Protein AF-A0A949E2H3-F1 (afdb_monomer_lite)

Sequence (296 aa):
MLIGNNEELLSVVYGPAPQATWPLLNSDPAALARRNGLWEAIFTVSDGLLIDSATDNVTNHGYLRQHWASVTPEPTIAPILVSTVPSRIGENDVDTVLHNLLSRLGSAAVFEGMCNPPGGDWSGISLQTTNRDMELRWLSLPRVSKTHAKRPDHVFQIFGLGQKPIVLAVESKELAGAVEARIGPRLKTYLSDLLASPASVQRRNPQKTWNHSEVILDIHDFALASAVAFLPRNELDVDVVRKKSESDLVLSFYFAADGAQCEIRCTPCTVIGDLIARYLCTLTLGKSGISVRRDQ

Radius of gyration: 22.18 Å; chains: 1; bounding box: 52×45×60 Å

Structure (mmCIF, N/CA/C/O backbone):
data_AF-A0A949E2H3-F1
#
_entry.id   AF-A0A949E2H3-F1
#
loop_
_atom_site.group_PDB
_atom_site.id
_atom_site.type_symbol
_atom_site.label_atom_id
_atom_site.label_alt_id
_atom_site.label_comp_id
_atom_site.label_asym_id
_atom_site.label_entity_id
_atom_site.label_seq_id
_atom_site.pdbx_PDB_ins_code
_atom_site.Cartn_x
_atom_site.Cartn_y
_atom_site.Cartn_z
_atom_site.occupancy
_atom_site.B_iso_or_equiv
_atom_site.auth_seq_id
_atom_site.auth_comp_id
_atom_site.auth_asym_id
_atom_site.auth_atom_id
_atom_site.pdbx_PDB_model_num
ATOM 1 N N . MET A 1 1 ? 11.598 -13.207 -10.457 1.00 47.91 1 MET A N 1
ATOM 2 C CA . MET A 1 1 ? 10.576 -13.731 -11.386 1.00 47.91 1 MET A CA 1
ATOM 3 C C . MET A 1 1 ? 10.875 -15.211 -11.549 1.00 47.91 1 MET A C 1
ATOM 5 O O . MET A 1 1 ? 12.018 -15.527 -11.842 1.00 47.91 1 MET A O 1
ATOM 9 N N . LEU A 1 2 ? 9.935 -16.102 -11.232 1.00 52.94 2 LEU A N 1
ATOM 10 C CA . LEU A 1 2 ? 10.110 -17.539 -11.460 1.00 52.94 2 LEU A CA 1
ATOM 11 C C . LEU A 1 2 ? 9.437 -17.851 -12.792 1.00 52.94 2 LEU A C 1
ATOM 13 O O . LEU A 1 2 ? 8.217 -17.761 -12.889 1.00 52.94 2 LEU A O 1
ATOM 17 N N . ILE A 1 3 ? 10.237 -18.127 -13.814 1.00 65.19 3 ILE A N 1
ATOM 18 C CA . ILE A 1 3 ? 9.765 -18.506 -15.145 1.00 65.19 3 ILE A CA 1
ATOM 19 C C . ILE A 1 3 ? 10.112 -19.983 -15.314 1.00 65.19 3 ILE A C 1
ATOM 21 O O . ILE A 1 3 ? 11.194 -20.409 -14.910 1.00 65.19 3 ILE A O 1
ATOM 25 N N . GLY A 1 4 ? 9.174 -20.779 -15.824 1.00 64.94 4 GLY A N 1
ATOM 26 C CA . GLY A 1 4 ? 9.424 -22.195 -16.081 1.00 64.94 4 GLY A CA 1
ATOM 27 C C . GLY A 1 4 ? 10.489 -22.380 -17.164 1.00 64.94 4 GLY A C 1
ATOM 28 O O . GLY A 1 4 ? 10.583 -21.576 -18.083 1.00 64.94 4 GLY A O 1
ATOM 29 N N . ASN A 1 5 ? 11.251 -23.472 -17.096 1.00 70.06 5 ASN A N 1
ATOM 30 C CA . ASN A 1 5 ? 12.355 -23.756 -18.030 1.00 70.06 5 ASN A CA 1
ATOM 31 C C . ASN A 1 5 ? 11.935 -23.912 -19.509 1.00 70.06 5 ASN A C 1
ATOM 33 O O . ASN A 1 5 ? 12.802 -24.054 -20.363 1.00 70.06 5 ASN A O 1
ATOM 37 N N . ASN A 1 6 ? 10.631 -23.936 -19.801 1.00 80.06 6 ASN A N 1
ATOM 38 C CA . ASN A 1 6 ? 10.078 -24.142 -21.142 1.00 80.06 6 ASN A CA 1
ATOM 39 C C . ASN A 1 6 ? 9.512 -22.859 -21.766 1.00 80.06 6 ASN A C 1
ATOM 41 O O . ASN A 1 6 ? 8.944 -22.925 -22.852 1.00 80.06 6 ASN A O 1
ATOM 45 N N . GLU A 1 7 ? 9.605 -21.724 -21.077 1.00 84.12 7 GLU A N 1
ATOM 46 C CA . GLU A 1 7 ? 9.075 -20.455 -21.568 1.00 84.12 7 GLU A CA 1
ATOM 47 C C . GLU A 1 7 ? 10.202 -19.618 -22.178 1.00 84.12 7 GLU A C 1
ATOM 49 O O . GLU A 1 7 ? 11.277 -19.509 -21.588 1.00 84.12 7 GLU A O 1
ATOM 54 N N . GLU A 1 8 ? 9.941 -18.998 -23.328 1.00 87.19 8 GLU A N 1
ATOM 55 C CA . GLU A 1 8 ? 10.826 -17.993 -23.921 1.00 87.19 8 GLU A CA 1
ATOM 56 C C . GLU A 1 8 ? 10.408 -16.601 -23.437 1.00 87.19 8 GLU A C 1
ATOM 58 O O . GLU A 1 8 ? 9.249 -16.199 -23.579 1.00 87.19 8 GLU A O 1
ATOM 63 N N . LEU A 1 9 ? 11.343 -15.838 -22.874 1.00 90.44 9 LEU A N 1
ATOM 64 C CA . LEU A 1 9 ? 11.052 -14.511 -22.341 1.00 90.44 9 LEU A CA 1
ATOM 65 C C . LEU A 1 9 ? 11.557 -13.398 -23.265 1.00 90.44 9 LEU A C 1
ATOM 67 O O . LEU A 1 9 ? 12.759 -13.226 -23.472 1.00 90.44 9 LEU A O 1
ATOM 71 N N . LEU A 1 10 ? 10.633 -12.562 -23.737 1.00 92.69 10 LEU A N 1
ATOM 72 C CA . LEU A 1 10 ? 10.939 -11.298 -24.404 1.00 92.69 10 LEU A CA 1
ATOM 73 C C . LEU A 1 10 ? 10.817 -10.133 -23.418 1.00 92.69 10 LEU A C 1
ATOM 75 O O . LEU A 1 10 ? 9.726 -9.834 -22.934 1.00 92.69 10 LEU A O 1
ATOM 79 N N . SER A 1 11 ? 11.921 -9.434 -23.168 1.00 92.38 11 SER A N 1
ATOM 80 C CA . SER A 1 11 ? 11.920 -8.193 -22.389 1.00 92.38 11 SER A CA 1
ATOM 81 C C . SER A 1 11 ? 11.819 -6.978 -23.305 1.00 92.38 11 SER A C 1
ATOM 83 O O . SER A 1 11 ? 12.599 -6.842 -24.243 1.00 92.38 11 SER A O 1
ATOM 85 N N . VAL A 1 12 ? 10.900 -6.058 -23.007 1.00 92.38 12 VAL A N 1
ATOM 86 C CA . VAL A 1 12 ? 10.815 -4.750 -23.674 1.00 92.38 12 VAL A CA 1
ATOM 87 C C . VAL A 1 12 ? 11.301 -3.685 -22.700 1.00 92.38 12 VAL A C 1
ATOM 89 O O . VAL A 1 12 ? 10.676 -3.447 -21.667 1.00 92.38 12 VAL A O 1
ATOM 92 N N . VAL A 1 13 ? 12.427 -3.051 -23.017 1.00 88.56 13 VAL A N 1
ATOM 93 C CA . VAL A 1 13 ? 12.992 -1.951 -22.234 1.00 88.56 13 VAL A CA 1
ATOM 94 C C . VAL A 1 13 ? 12.686 -0.657 -22.958 1.00 88.56 13 VAL A C 1
ATOM 96 O O . VAL A 1 13 ? 13.174 -0.436 -24.064 1.00 88.56 13 VAL A O 1
ATOM 99 N N . TYR A 1 14 ? 11.895 0.199 -22.319 1.00 88.38 14 TYR A N 1
ATOM 100 C CA . TYR A 1 14 ? 11.493 1.469 -22.900 1.00 88.38 14 TYR A CA 1
ATOM 101 C C . TYR A 1 14 ? 11.765 2.657 -21.973 1.00 88.38 14 TYR A C 1
ATOM 103 O O . TYR A 1 14 ? 11.744 2.532 -20.745 1.00 88.38 14 TYR A O 1
ATOM 111 N N . GLY A 1 15 ? 12.005 3.823 -22.573 1.00 81.81 15 GLY A N 1
ATOM 112 C CA . GLY A 1 15 ? 12.319 5.069 -21.872 1.00 81.81 15 GLY A CA 1
ATOM 113 C C . GLY A 1 15 ? 13.819 5.393 -21.803 1.00 81.81 15 GLY A C 1
ATOM 114 O O . GLY A 1 15 ? 14.661 4.596 -22.212 1.00 81.81 15 GLY A O 1
ATOM 115 N N . PRO A 1 16 ? 14.177 6.595 -21.313 1.00 82.38 16 PRO A N 1
ATOM 116 C CA . PRO A 1 16 ? 15.546 7.092 -21.377 1.00 82.38 16 PRO A CA 1
ATOM 117 C C . PRO A 1 16 ? 16.487 6.312 -20.449 1.00 82.38 16 PRO A C 1
ATOM 119 O O . PRO A 1 16 ? 16.177 6.085 -19.279 1.00 82.38 16 PR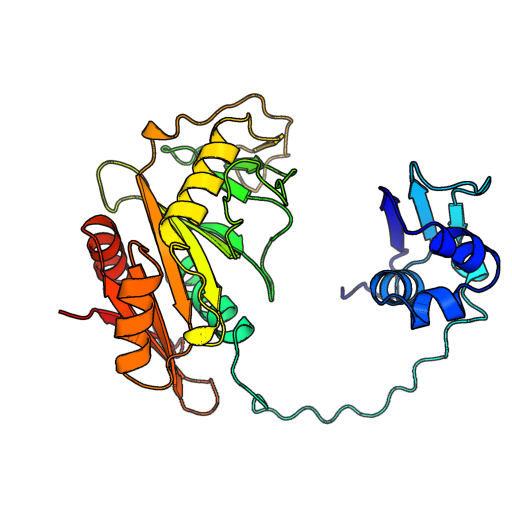O A O 1
ATOM 122 N N . ALA A 1 17 ? 17.687 5.998 -20.942 1.00 84.69 17 ALA A N 1
ATOM 123 C CA . ALA A 1 17 ? 18.792 5.467 -20.139 1.00 84.69 17 ALA A CA 1
ATOM 124 C C . ALA A 1 17 ? 20.042 6.366 -20.234 1.00 84.69 17 ALA A C 1
ATOM 126 O O . ALA A 1 17 ? 20.154 7.165 -21.175 1.00 84.69 17 ALA A O 1
ATOM 127 N N . PRO A 1 18 ? 20.999 6.251 -19.287 1.00 88.12 18 PRO A N 1
ATOM 128 C CA . PRO A 1 18 ? 22.286 6.934 -19.383 1.00 88.12 18 PRO A CA 1
ATOM 129 C C . PRO A 1 18 ? 22.979 6.638 -20.716 1.00 88.12 18 PRO A C 1
ATOM 131 O O . PRO A 1 18 ? 23.021 5.494 -21.152 1.00 88.12 18 PRO A O 1
ATOM 134 N N . GLN A 1 19 ? 23.596 7.641 -21.342 1.00 85.38 19 GLN A N 1
ATOM 135 C CA . GLN A 1 19 ? 24.217 7.493 -22.669 1.00 85.38 19 GLN A CA 1
ATOM 136 C C . GLN A 1 19 ? 25.276 6.374 -22.730 1.00 85.38 19 GLN A C 1
ATOM 138 O O . GLN A 1 19 ? 25.455 5.745 -23.768 1.00 85.38 19 GLN A O 1
ATOM 143 N N . ALA A 1 20 ? 25.949 6.090 -21.609 1.00 88.00 20 ALA A N 1
ATOM 144 C CA . ALA A 1 20 ? 26.926 5.007 -21.493 1.00 88.00 20 ALA A CA 1
ATOM 145 C C . ALA A 1 20 ? 26.310 3.594 -21.569 1.00 88.00 20 ALA A C 1
ATOM 147 O O . ALA A 1 20 ? 27.042 2.633 -21.796 1.00 88.00 20 ALA A O 1
ATOM 148 N N . THR A 1 21 ? 24.992 3.451 -21.387 1.00 91.19 21 THR A N 1
ATOM 149 C CA . THR A 1 21 ? 24.283 2.166 -21.461 1.00 91.19 21 THR A CA 1
ATOM 150 C C . THR A 1 21 ? 24.367 1.558 -22.856 1.00 91.19 21 THR A C 1
ATOM 152 O O . THR A 1 21 ? 24.664 0.375 -22.974 1.00 91.19 21 THR A O 1
ATOM 155 N N . TRP A 1 22 ? 24.158 2.348 -23.910 1.00 89.81 22 TRP A N 1
ATOM 156 C CA . TRP A 1 22 ? 24.016 1.823 -25.274 1.00 89.81 22 TRP A CA 1
ATOM 157 C C . TRP A 1 22 ? 25.310 1.264 -25.868 1.00 89.81 22 TRP A C 1
ATOM 159 O O . TRP A 1 22 ? 25.271 0.159 -26.409 1.00 89.81 22 TRP A O 1
ATOM 169 N N . PRO A 1 23 ? 26.473 1.937 -25.730 1.00 89.69 23 PRO A N 1
ATOM 170 C CA . PRO A 1 23 ? 27.737 1.349 -26.152 1.00 89.69 23 PRO A CA 1
ATOM 171 C C . PRO A 1 23 ? 28.020 0.037 -25.421 1.00 89.69 23 PRO A C 1
ATOM 173 O O . PRO A 1 23 ? 28.402 -0.929 -26.066 1.00 89.69 23 PRO A O 1
ATOM 176 N N . LEU A 1 24 ? 27.770 -0.022 -24.106 1.00 90.62 24 LEU A N 1
ATOM 177 C CA . LEU A 1 24 ? 27.984 -1.237 -23.317 1.00 90.62 24 LEU A CA 1
ATOM 178 C C . LEU A 1 24 ? 27.017 -2.357 -23.707 1.00 90.62 24 LEU A C 1
ATOM 180 O O . LEU A 1 24 ? 27.448 -3.494 -23.832 1.00 90.62 24 LEU A O 1
ATOM 184 N N . LEU A 1 25 ? 25.740 -2.055 -23.960 1.00 91.12 25 LEU A N 1
ATOM 185 C CA . LEU A 1 25 ? 24.783 -3.046 -24.457 1.00 91.12 25 LEU A CA 1
ATOM 186 C C . LEU A 1 25 ? 25.282 -3.680 -25.758 1.00 91.12 25 LEU A C 1
ATOM 188 O O . LEU A 1 25 ? 25.139 -4.882 -25.947 1.00 91.12 25 LEU A O 1
ATOM 192 N N . ASN A 1 26 ? 25.883 -2.885 -26.642 1.00 88.56 26 ASN A N 1
ATOM 193 C CA . ASN A 1 26 ? 26.352 -3.371 -27.930 1.00 88.56 26 ASN A CA 1
ATOM 194 C C . ASN A 1 26 ? 27.697 -4.115 -27.849 1.00 88.56 26 ASN A C 1
ATOM 196 O O . ASN A 1 26 ? 27.860 -5.132 -28.516 1.00 88.56 26 ASN A O 1
ATOM 200 N N . SER A 1 27 ? 28.666 -3.613 -27.074 1.00 88.81 27 SER A N 1
ATOM 201 C CA . SER A 1 27 ? 30.048 -4.117 -27.101 1.00 88.81 27 SER A CA 1
ATOM 202 C C . SER A 1 27 ? 30.471 -4.948 -25.890 1.00 88.81 27 SER A C 1
ATOM 204 O O . SER A 1 27 ? 31.384 -5.759 -26.019 1.00 88.81 27 SER A O 1
ATOM 206 N N . ASP A 1 28 ? 29.852 -4.754 -24.723 1.00 90.50 28 ASP A N 1
ATOM 207 C CA . ASP A 1 28 ? 30.189 -5.467 -23.485 1.00 90.50 28 ASP A CA 1
ATOM 208 C C . ASP A 1 28 ? 28.963 -5.602 -22.551 1.00 90.50 28 ASP A C 1
ATOM 210 O O . ASP A 1 28 ? 28.868 -4.922 -21.514 1.00 90.50 28 ASP A O 1
ATOM 214 N N . PRO A 1 29 ? 28.007 -6.496 -22.887 1.00 90.69 29 PRO A N 1
ATOM 215 C CA . PRO A 1 29 ? 26.853 -6.780 -22.033 1.00 90.69 29 PRO A CA 1
ATOM 216 C C . PRO A 1 29 ? 27.242 -7.201 -20.602 1.00 90.69 29 PRO A C 1
ATOM 218 O O . PRO A 1 29 ? 26.505 -6.927 -19.655 1.00 90.69 29 PRO A O 1
ATOM 221 N N . ALA A 1 30 ? 28.431 -7.789 -20.408 1.00 88.56 30 ALA A N 1
ATOM 222 C CA . ALA A 1 30 ? 28.966 -8.183 -19.098 1.00 88.56 30 ALA A CA 1
ATOM 223 C C . ALA A 1 30 ? 29.136 -6.976 -18.196 1.00 88.56 30 ALA A C 1
ATOM 225 O O . ALA A 1 30 ? 28.724 -6.965 -17.034 1.00 88.56 30 ALA A O 1
ATOM 226 N N . ALA A 1 31 ? 29.831 -5.969 -18.723 1.00 90.62 31 ALA A N 1
ATOM 227 C CA . ALA A 1 31 ? 30.105 -4.755 -17.989 1.00 90.62 31 ALA A CA 1
ATOM 228 C C . ALA A 1 31 ? 28.815 -3.993 -17.711 1.00 90.62 31 ALA A C 1
ATOM 230 O O . ALA A 1 31 ? 28.706 -3.393 -16.641 1.00 90.62 31 ALA A O 1
ATOM 231 N N . LEU A 1 32 ? 27.839 -4.045 -18.624 1.00 92.19 32 LEU A N 1
ATOM 232 C CA . LEU A 1 32 ? 26.529 -3.454 -18.389 1.00 92.19 32 LEU A CA 1
ATOM 233 C C . LEU A 1 32 ? 25.795 -4.137 -17.226 1.00 92.19 32 LEU A C 1
ATOM 235 O O . LEU A 1 32 ? 25.371 -3.437 -16.306 1.00 92.19 32 LEU A O 1
ATOM 239 N N . ALA A 1 33 ? 25.717 -5.472 -17.217 1.00 90.50 33 ALA A N 1
ATOM 240 C CA . ALA A 1 33 ? 25.098 -6.239 -16.133 1.00 90.50 33 ALA A CA 1
ATOM 241 C C . ALA A 1 33 ? 25.758 -5.959 -14.778 1.00 90.50 33 ALA A C 1
ATOM 243 O O . ALA A 1 33 ? 25.086 -5.570 -13.828 1.00 90.50 33 ALA A O 1
ATOM 244 N N . ARG A 1 34 ? 27.095 -6.031 -14.702 1.00 88.38 34 ARG A N 1
ATOM 245 C CA . ARG A 1 34 ? 27.835 -5.763 -13.452 1.00 88.38 34 ARG A CA 1
ATOM 246 C C . ARG A 1 34 ? 27.602 -4.362 -12.887 1.00 88.38 34 ARG A C 1
ATOM 248 O O . ARG A 1 34 ? 27.776 -4.145 -11.693 1.00 88.38 34 ARG A O 1
ATOM 255 N N . ARG A 1 35 ? 27.283 -3.389 -13.743 1.00 89.50 35 ARG A N 1
ATOM 256 C CA . ARG A 1 35 ? 27.058 -1.992 -13.345 1.00 89.50 35 ARG A CA 1
ATOM 257 C C . ARG A 1 35 ? 25.597 -1.688 -13.043 1.00 89.50 35 ARG A C 1
ATOM 259 O O . ARG A 1 35 ? 25.319 -0.630 -12.482 1.00 89.50 35 ARG A O 1
ATOM 266 N N . ASN A 1 36 ? 24.667 -2.548 -13.450 1.00 89.12 36 ASN A N 1
ATOM 267 C CA . ASN A 1 36 ? 23.247 -2.261 -13.363 1.00 89.12 36 ASN A CA 1
ATOM 268 C C . ASN A 1 36 ? 22.428 -3.545 -13.183 1.00 89.12 36 ASN A C 1
ATOM 270 O O . ASN A 1 36 ? 22.229 -4.308 -14.128 1.00 89.12 36 ASN A O 1
ATOM 274 N N . GLY A 1 37 ? 21.876 -3.711 -11.979 1.00 86.25 37 GLY A N 1
ATOM 275 C CA . GLY A 1 37 ? 21.091 -4.888 -11.604 1.00 86.25 37 GLY A CA 1
ATOM 276 C C . GLY A 1 37 ? 19.823 -5.113 -12.439 1.00 86.25 37 GLY A C 1
ATOM 277 O O . GLY A 1 37 ? 19.370 -6.247 -12.550 1.00 86.25 37 GLY A O 1
ATOM 278 N N . LEU A 1 38 ? 19.257 -4.077 -13.079 1.00 89.12 38 LEU A N 1
ATOM 279 C CA . LEU A 1 38 ? 18.151 -4.271 -14.026 1.00 89.12 38 LEU A CA 1
ATOM 280 C C . LEU A 1 38 ? 18.632 -5.026 -15.270 1.00 89.12 38 LEU A C 1
ATOM 282 O O . LEU A 1 38 ? 17.991 -5.983 -15.693 1.00 89.12 38 LEU A O 1
ATOM 286 N N . TRP A 1 39 ? 19.765 -4.612 -15.839 1.00 91.75 39 TRP A N 1
ATOM 287 C CA . TRP A 1 39 ? 20.348 -5.270 -17.010 1.00 91.75 39 TRP A CA 1
ATOM 288 C C . TRP A 1 39 ? 20.859 -6.671 -16.678 1.00 91.75 39 TRP A C 1
ATOM 290 O O . TRP A 1 39 ? 20.654 -7.585 -17.469 1.00 91.75 39 TRP A O 1
ATOM 300 N N . GLU A 1 40 ? 21.446 -6.860 -15.494 1.00 89.50 40 GLU A N 1
ATOM 301 C CA . GLU A 1 40 ? 21.795 -8.189 -14.980 1.00 89.50 40 GLU A CA 1
ATOM 302 C C . GLU A 1 40 ? 20.569 -9.108 -14.937 1.00 89.50 40 GLU A C 1
ATOM 304 O O . GLU A 1 40 ? 20.603 -10.205 -15.496 1.00 89.50 40 GLU A O 1
ATOM 309 N N . ALA A 1 41 ? 19.463 -8.649 -14.345 1.00 88.19 41 ALA A N 1
ATOM 310 C CA . ALA A 1 41 ? 18.233 -9.427 -14.269 1.00 88.19 41 ALA A CA 1
ATOM 311 C C . ALA A 1 41 ? 17.675 -9.758 -15.663 1.00 88.19 41 ALA A C 1
ATOM 313 O O . ALA A 1 41 ? 17.338 -10.912 -15.920 1.00 88.19 41 ALA A O 1
ATOM 314 N N . ILE A 1 42 ? 17.624 -8.777 -16.573 1.00 90.81 42 ILE A N 1
ATOM 315 C CA . ILE A 1 42 ? 17.154 -8.971 -17.952 1.00 90.81 42 ILE A CA 1
ATOM 316 C C . ILE A 1 42 ? 18.004 -10.021 -18.669 1.00 90.81 42 ILE A C 1
ATOM 318 O O . ILE A 1 42 ? 17.439 -10.963 -19.219 1.00 90.81 42 ILE A O 1
ATOM 322 N N . PHE A 1 43 ? 19.333 -9.902 -18.647 1.00 89.88 43 PHE A N 1
ATOM 323 C CA . PHE A 1 43 ? 20.216 -10.845 -19.341 1.00 89.88 43 PHE A CA 1
ATOM 324 C C . PHE A 1 43 ? 20.170 -12.248 -18.741 1.00 89.88 43 PHE A C 1
ATOM 326 O O . PHE A 1 43 ? 20.277 -13.224 -19.481 1.00 89.88 43 PHE A O 1
ATOM 333 N N . THR A 1 44 ? 19.952 -12.349 -17.428 1.00 85.25 44 THR A N 1
ATOM 334 C CA . THR A 1 44 ? 19.846 -13.633 -16.723 1.00 85.25 44 THR A CA 1
ATOM 335 C C . THR A 1 44 ? 18.604 -14.419 -17.141 1.00 85.25 44 THR A C 1
ATOM 337 O O . THR A 1 44 ? 18.663 -15.641 -17.243 1.00 85.25 44 THR A O 1
ATOM 340 N N . VAL A 1 45 ? 17.473 -13.740 -17.365 1.00 85.94 45 VAL A N 1
ATOM 341 C CA . VAL A 1 45 ? 16.172 -14.414 -17.538 1.00 85.94 45 VAL A CA 1
ATOM 342 C C . VAL A 1 45 ? 15.584 -14.319 -18.943 1.00 85.94 45 VAL A C 1
ATOM 344 O O . VAL A 1 45 ? 14.716 -15.118 -19.270 1.00 85.94 45 VAL A O 1
ATOM 347 N N . SER A 1 46 ? 16.032 -13.380 -19.780 1.00 90.25 46 SER A N 1
ATOM 348 C CA . SER A 1 46 ? 15.432 -13.138 -21.102 1.00 90.25 46 SER A CA 1
ATOM 349 C C . SER A 1 46 ? 16.074 -13.977 -22.203 1.00 90.25 46 SER A C 1
ATOM 351 O O . SER A 1 46 ? 17.266 -14.290 -22.161 1.00 90.25 46 SER A O 1
ATOM 353 N N . ASP A 1 47 ? 15.285 -14.306 -23.216 1.00 90.88 47 ASP A N 1
ATOM 354 C CA . ASP A 1 47 ? 15.703 -14.940 -24.472 1.00 90.88 47 ASP A CA 1
ATOM 355 C C . ASP A 1 47 ? 15.765 -13.926 -25.620 1.00 90.88 47 ASP A C 1
ATOM 357 O O . ASP A 1 47 ? 16.557 -14.069 -26.556 1.00 90.88 47 ASP A O 1
ATOM 361 N N . GLY A 1 48 ? 14.984 -12.852 -25.502 1.00 93.25 48 GLY A N 1
ATOM 362 C CA . GLY A 1 48 ? 14.991 -11.711 -26.402 1.00 93.25 48 GLY A CA 1
ATOM 363 C C . GLY A 1 48 ? 14.859 -10.388 -25.656 1.00 93.25 48 GLY A C 1
ATOM 364 O O . GLY A 1 48 ? 14.334 -10.312 -24.544 1.00 93.25 48 GLY A O 1
ATOM 365 N N . LEU A 1 49 ? 15.329 -9.328 -26.296 1.00 93.31 49 LEU A N 1
ATOM 366 C CA . LEU A 1 49 ? 15.315 -7.968 -25.788 1.00 93.31 49 LEU A CA 1
ATOM 367 C C . LEU A 1 49 ? 14.918 -7.013 -26.913 1.00 93.31 49 LEU A C 1
ATOM 369 O O . LEU A 1 49 ? 15.561 -7.003 -27.962 1.00 93.31 49 LEU A O 1
ATOM 373 N N . LEU A 1 50 ? 13.901 -6.191 -26.670 1.00 93.62 50 LEU A N 1
ATOM 374 C CA . LEU A 1 50 ? 13.542 -5.049 -27.505 1.00 93.62 50 LEU A CA 1
ATOM 375 C C . LEU A 1 50 ? 13.816 -3.747 -26.759 1.00 93.62 50 LEU A C 1
ATOM 377 O O . LEU A 1 50 ? 13.476 -3.627 -25.582 1.00 93.62 50 LEU A O 1
ATOM 381 N N . ILE A 1 51 ? 14.415 -2.784 -27.453 1.00 90.19 51 ILE A N 1
ATOM 382 C CA . ILE A 1 51 ? 14.753 -1.463 -26.925 1.00 90.19 51 ILE A CA 1
ATOM 383 C C . ILE A 1 51 ? 13.927 -0.395 -27.634 1.00 90.19 51 ILE A C 1
ATOM 385 O O . ILE A 1 51 ? 13.957 -0.301 -28.859 1.00 90.19 51 ILE A O 1
ATOM 389 N N . ASP A 1 52 ? 13.250 0.431 -26.843 1.00 86.56 52 ASP A N 1
ATOM 390 C CA . ASP A 1 52 ? 12.556 1.635 -27.297 1.00 86.56 52 ASP A CA 1
ATOM 391 C C . ASP A 1 52 ? 12.956 2.831 -26.421 1.00 86.56 52 ASP A C 1
ATOM 393 O O . ASP A 1 52 ? 12.351 3.114 -25.383 1.00 86.56 52 ASP A O 1
ATOM 397 N N . SER A 1 53 ? 14.035 3.522 -26.788 1.00 82.62 53 SER A N 1
ATOM 398 C CA . SER A 1 53 ? 14.548 4.628 -25.985 1.00 82.62 53 SER A CA 1
ATOM 399 C C . SER A 1 53 ? 14.820 5.871 -26.815 1.00 82.62 53 SER A C 1
ATOM 401 O O . SER A 1 53 ? 15.614 5.869 -27.744 1.00 82.62 53 SER A O 1
ATOM 403 N N . ALA A 1 54 ? 14.285 7.004 -26.359 1.00 77.69 54 ALA A N 1
ATOM 404 C CA . ALA A 1 54 ? 14.580 8.315 -26.935 1.00 77.69 54 ALA A CA 1
ATOM 405 C C . ALA A 1 54 ? 16.055 8.750 -26.791 1.00 77.69 54 ALA A C 1
ATOM 407 O O . ALA A 1 54 ? 16.452 9.755 -27.377 1.00 77.69 54 ALA A O 1
ATOM 408 N N . THR A 1 55 ? 16.853 8.055 -25.971 1.00 80.31 55 THR A N 1
ATOM 409 C CA . THR A 1 55 ? 18.295 8.312 -25.822 1.00 80.31 55 THR A CA 1
ATOM 410 C C . THR A 1 55 ? 19.158 7.260 -26.501 1.00 80.31 55 THR A C 1
ATOM 412 O O . THR A 1 55 ? 20.386 7.338 -26.381 1.00 80.31 55 THR A O 1
ATOM 415 N N . ASP A 1 56 ? 18.551 6.266 -27.155 1.00 69.88 56 ASP A N 1
ATOM 416 C CA . ASP A 1 56 ? 19.312 5.306 -27.929 1.00 69.88 56 ASP A CA 1
ATOM 417 C C . ASP A 1 56 ? 19.843 5.986 -29.202 1.00 69.88 56 ASP A C 1
ATOM 419 O O . ASP A 1 56 ? 19.156 6.693 -29.925 1.00 69.88 56 ASP A O 1
ATOM 423 N N . ASN A 1 57 ? 21.156 5.892 -29.400 1.00 70.19 57 ASN A N 1
ATOM 424 C CA . ASN A 1 57 ? 21.808 6.291 -30.650 1.00 70.19 57 ASN A CA 1
ATOM 425 C C . ASN A 1 57 ? 22.229 5.031 -31.425 1.00 70.19 57 ASN A C 1
ATOM 427 O O . ASN A 1 57 ? 23.189 5.059 -32.194 1.00 70.19 57 ASN A O 1
ATOM 431 N N . VAL A 1 58 ? 21.593 3.893 -31.135 1.00 64.44 58 VAL A N 1
ATOM 432 C CA . VAL A 1 58 ? 21.930 2.584 -31.699 1.00 64.44 58 VAL A CA 1
ATOM 433 C C . VAL A 1 58 ? 20.941 2.233 -32.799 1.00 64.44 58 VAL A C 1
ATOM 435 O O . VAL A 1 58 ? 19.751 2.472 -32.681 1.00 64.44 58 VAL A O 1
ATOM 438 N N . THR A 1 59 ? 21.448 1.645 -33.878 1.00 66.69 59 THR A N 1
ATOM 439 C CA . THR A 1 59 ? 20.651 1.215 -35.036 1.00 66.69 59 THR A CA 1
ATOM 440 C C . THR A 1 59 ? 19.952 -0.126 -34.824 1.00 66.69 59 THR A C 1
ATOM 442 O O . THR A 1 59 ? 19.094 -0.498 -35.621 1.00 66.69 59 THR A O 1
ATOM 445 N N . ASN A 1 60 ? 20.336 -0.872 -33.783 1.00 74.00 60 ASN A N 1
ATOM 446 C CA . ASN A 1 60 ? 19.748 -2.161 -33.457 1.00 74.00 60 ASN A CA 1
ATOM 447 C C . ASN A 1 60 ? 18.849 -2.053 -32.219 1.00 74.00 60 ASN A C 1
ATOM 449 O O . ASN A 1 60 ? 19.326 -1.764 -31.118 1.00 74.00 60 ASN A O 1
ATOM 453 N N . HIS A 1 61 ? 17.564 -2.338 -32.416 1.00 84.12 61 HIS A N 1
ATOM 454 C CA . HIS A 1 61 ? 16.533 -2.303 -31.376 1.00 84.12 61 HIS A CA 1
ATOM 455 C C . HIS A 1 61 ? 16.155 -3.700 -30.872 1.00 84.12 61 HIS A C 1
ATOM 457 O O . HIS A 1 61 ? 15.343 -3.807 -29.959 1.00 84.12 61 HIS A O 1
ATOM 463 N N . GLY A 1 62 ? 16.725 -4.766 -31.447 1.00 90.88 62 GLY A N 1
ATOM 464 C CA . GLY A 1 62 ? 16.420 -6.149 -31.091 1.00 90.88 62 GLY A CA 1
ATOM 465 C C . GLY A 1 62 ? 17.676 -6.977 -30.847 1.00 90.88 62 GLY A C 1
ATOM 466 O O . GLY A 1 62 ? 18.574 -7.032 -31.687 1.00 90.88 62 GLY A O 1
ATOM 467 N N . TYR A 1 63 ? 17.729 -7.662 -29.709 1.00 91.25 63 TYR A N 1
ATOM 468 C CA . TYR A 1 63 ? 18.837 -8.540 -29.346 1.00 91.25 63 TYR A CA 1
ATOM 469 C C . TYR A 1 63 ? 18.289 -9.897 -28.904 1.00 91.25 63 TYR A C 1
ATOM 471 O O . TYR A 1 63 ? 17.325 -9.969 -28.146 1.00 91.25 63 TYR A O 1
ATOM 479 N N . LEU A 1 64 ? 18.913 -10.978 -29.366 1.00 93.38 64 LEU A N 1
ATOM 480 C CA . LEU A 1 64 ? 18.634 -12.338 -28.898 1.00 93.38 64 LEU A CA 1
ATOM 481 C C . LEU A 1 64 ? 19.685 -12.759 -27.879 1.00 93.38 64 LEU A C 1
ATOM 483 O O . LEU A 1 64 ? 20.808 -12.256 -27.926 1.00 93.38 64 LEU A O 1
ATOM 487 N N . ARG A 1 65 ? 19.360 -13.743 -27.032 1.00 89.81 65 ARG A N 1
ATOM 488 C CA . ARG A 1 65 ? 20.239 -14.240 -25.960 1.00 89.81 65 ARG A CA 1
ATOM 489 C C . ARG A 1 65 ? 21.676 -14.486 -26.386 1.00 89.81 65 ARG A C 1
ATOM 491 O O . ARG A 1 65 ? 22.590 -14.198 -25.625 1.00 89.81 65 ARG A O 1
ATOM 498 N N . GLN A 1 66 ? 21.897 -14.948 -27.612 1.00 90.12 66 GLN A N 1
ATOM 499 C CA . GLN A 1 66 ? 23.230 -15.176 -28.179 1.00 90.12 66 GLN A CA 1
ATOM 500 C C . GLN A 1 66 ? 24.158 -13.950 -28.091 1.00 90.12 66 GLN A C 1
ATOM 502 O O . GLN A 1 66 ? 25.365 -14.118 -27.951 1.00 90.12 66 GLN A O 1
ATOM 507 N N . HIS A 1 67 ? 23.602 -12.734 -28.109 1.00 90.25 67 HIS A N 1
ATOM 508 C CA . HIS A 1 67 ? 24.341 -11.476 -27.979 1.00 90.25 67 HIS A CA 1
ATOM 509 C C . HIS A 1 67 ? 24.998 -11.296 -26.598 1.00 90.25 67 HIS A C 1
ATOM 511 O O . HIS A 1 67 ? 26.024 -10.632 -26.492 1.00 90.25 67 HIS A O 1
ATOM 517 N N . TRP A 1 68 ? 24.450 -11.911 -25.544 1.00 89.31 68 TRP A N 1
ATOM 518 C CA . TRP A 1 68 ? 24.981 -11.846 -24.171 1.00 89.31 68 TRP A CA 1
ATOM 519 C C . TRP A 1 68 ? 25.247 -13.224 -23.533 1.00 89.31 68 TRP A C 1
ATOM 521 O O . TRP A 1 68 ? 25.703 -13.313 -22.391 1.00 89.31 68 TRP A O 1
ATOM 531 N N . ALA A 1 69 ? 25.009 -14.314 -24.266 1.00 78.75 69 ALA A N 1
ATOM 532 C CA . ALA A 1 69 ? 25.159 -15.684 -23.778 1.00 78.75 69 ALA A CA 1
ATOM 533 C C . ALA A 1 69 ? 26.611 -16.033 -23.429 1.00 78.75 69 ALA A C 1
ATOM 535 O O . ALA A 1 69 ? 26.859 -16.669 -22.412 1.00 78.75 69 ALA A O 1
ATOM 536 N N . SER A 1 70 ? 27.583 -15.570 -24.225 1.00 66.25 70 SER A N 1
ATOM 537 C CA . SER A 1 70 ? 29.023 -15.813 -24.000 1.00 66.25 70 SER A CA 1
ATOM 538 C C . SER A 1 70 ? 29.588 -15.103 -22.764 1.00 66.25 70 SER A C 1
ATOM 540 O O . SER A 1 70 ? 30.771 -15.219 -22.451 1.00 66.25 70 SER A O 1
ATOM 542 N N . VAL A 1 71 ? 28.740 -14.341 -22.080 1.00 63.22 71 VAL A N 1
ATOM 543 C CA . VAL A 1 71 ? 29.122 -13.317 -21.121 1.00 63.22 71 VAL A CA 1
ATOM 544 C C . VAL A 1 71 ? 28.499 -13.557 -19.742 1.00 63.22 71 VAL A C 1
ATOM 546 O O . VAL A 1 71 ? 28.927 -12.968 -18.747 1.00 63.22 71 VAL A O 1
ATOM 549 N N . THR A 1 72 ? 27.511 -14.450 -19.672 1.00 60.12 72 THR A N 1
ATOM 550 C CA . THR A 1 72 ? 26.815 -14.799 -18.435 1.00 60.12 72 THR A CA 1
ATOM 551 C C . THR A 1 72 ? 27.522 -16.013 -17.827 1.00 60.12 72 THR A C 1
ATOM 553 O O . THR A 1 72 ? 27.539 -17.068 -18.462 1.00 60.12 72 THR A O 1
ATOM 556 N N . PRO A 1 73 ? 28.165 -15.894 -16.650 1.00 61.19 73 PRO A N 1
ATOM 557 C CA . PRO A 1 73 ? 28.763 -17.047 -15.992 1.00 61.19 73 PRO A CA 1
ATOM 558 C C . PRO A 1 73 ? 27.687 -18.104 -15.726 1.00 61.19 73 PRO A C 1
ATOM 560 O O . PRO A 1 73 ? 26.595 -17.764 -15.269 1.00 61.19 73 PRO A O 1
ATOM 563 N N . GLU A 1 74 ? 28.011 -19.376 -15.965 1.00 64.00 74 GLU A N 1
ATOM 564 C CA . GLU A 1 74 ? 27.221 -20.500 -15.455 1.00 64.00 74 GLU A CA 1
ATOM 565 C C . GLU A 1 74 ? 27.054 -20.319 -13.936 1.00 64.00 74 GLU A C 1
ATOM 567 O O . GLU A 1 74 ? 28.061 -20.196 -13.225 1.00 64.00 74 GLU A O 1
ATOM 572 N N . PRO A 1 75 ? 25.819 -20.238 -13.414 1.00 64.56 75 PRO A N 1
ATOM 573 C CA . PRO A 1 75 ? 25.616 -20.023 -11.995 1.00 64.56 75 PRO A CA 1
ATOM 574 C C . PRO A 1 75 ? 26.135 -21.236 -11.225 1.00 64.56 75 PRO A C 1
ATOM 576 O O . PRO A 1 75 ? 25.624 -22.348 -11.357 1.00 64.56 75 PRO A O 1
ATOM 579 N N . THR A 1 76 ? 27.140 -21.029 -10.374 1.00 65.06 76 THR A N 1
ATOM 580 C CA . THR A 1 76 ? 27.570 -22.058 -9.428 1.00 65.06 76 THR A CA 1
ATOM 581 C C . THR A 1 76 ? 26.454 -22.260 -8.409 1.00 65.06 76 THR A C 1
ATOM 583 O O . THR A 1 76 ? 26.284 -21.455 -7.491 1.00 65.06 76 THR A O 1
ATOM 586 N N . ILE A 1 77 ? 25.671 -23.327 -8.568 1.00 65.94 77 ILE A N 1
ATOM 587 C CA . ILE A 1 77 ? 24.620 -23.686 -7.613 1.00 65.94 77 ILE A CA 1
ATOM 588 C C . ILE A 1 77 ? 25.299 -24.265 -6.370 1.00 65.94 77 ILE A C 1
ATOM 590 O O . ILE A 1 77 ? 25.526 -25.469 -6.253 1.00 65.94 77 ILE A O 1
ATOM 594 N N . ALA A 1 78 ? 25.667 -23.391 -5.438 1.00 69.12 78 ALA A N 1
ATOM 595 C CA . ALA A 1 78 ? 26.030 -23.815 -4.098 1.00 69.12 78 ALA A CA 1
ATOM 596 C C . ALA A 1 78 ? 24.761 -24.287 -3.364 1.00 69.12 78 ALA A C 1
ATOM 598 O O . ALA A 1 78 ? 23.700 -23.679 -3.536 1.00 69.12 78 ALA A O 1
ATOM 599 N N . PRO A 1 79 ? 24.834 -25.338 -2.529 1.00 71.06 79 PRO A N 1
ATOM 600 C CA . PRO A 1 79 ? 23.731 -25.680 -1.644 1.00 71.06 79 PRO A CA 1
ATOM 601 C C . PRO A 1 79 ? 23.459 -24.494 -0.714 1.00 71.06 79 PRO A C 1
ATOM 603 O O . PRO A 1 79 ? 24.261 -24.172 0.163 1.00 71.06 79 PRO A O 1
ATOM 606 N N . ILE A 1 80 ? 22.330 -23.821 -0.929 1.00 69.81 80 ILE A N 1
ATOM 607 C CA . ILE A 1 80 ? 21.899 -22.718 -0.076 1.00 69.81 80 ILE A CA 1
ATOM 608 C C . ILE A 1 80 ? 21.237 -23.338 1.154 1.00 69.81 80 ILE A C 1
ATOM 610 O O . ILE A 1 80 ? 20.075 -23.739 1.119 1.00 69.81 80 ILE A O 1
ATOM 614 N N . LEU A 1 81 ? 21.983 -23.430 2.254 1.00 76.50 81 LEU A N 1
ATOM 615 C CA . LEU A 1 81 ? 21.390 -23.662 3.568 1.00 76.50 81 LEU A CA 1
ATOM 616 C C . LEU A 1 81 ? 20.767 -22.344 4.033 1.00 76.50 81 LEU A C 1
ATOM 618 O O . LEU A 1 81 ? 21.465 -21.440 4.488 1.00 76.50 81 LEU A O 1
ATOM 622 N N . VAL A 1 82 ? 19.452 -22.219 3.869 1.00 74.88 82 VAL A N 1
ATOM 623 C CA . VAL A 1 82 ? 18.693 -21.062 4.354 1.00 74.88 82 VAL A CA 1
ATOM 624 C C . VAL A 1 82 ? 18.248 -21.341 5.788 1.00 74.88 82 VAL A C 1
ATOM 626 O O . VAL A 1 82 ? 17.674 -22.392 6.070 1.00 74.88 82 VAL A O 1
ATOM 629 N N . SER A 1 83 ? 18.514 -20.405 6.701 1.00 79.75 83 SER A N 1
ATOM 630 C CA . SER A 1 83 ? 17.962 -20.441 8.060 1.00 79.75 83 SER A CA 1
ATOM 631 C C . SER A 1 83 ? 16.432 -20.445 8.008 1.00 79.75 83 SER A C 1
ATOM 633 O O . SER A 1 83 ? 15.836 -19.677 7.256 1.00 79.75 83 SER A O 1
ATOM 635 N N . THR A 1 84 ? 15.786 -21.262 8.841 1.00 77.81 84 THR A N 1
ATOM 636 C CA . THR A 1 84 ? 14.320 -21.246 9.001 1.00 77.81 84 THR A CA 1
ATOM 637 C C . THR A 1 84 ? 13.826 -20.064 9.835 1.00 77.81 84 THR A C 1
ATOM 639 O O . THR A 1 84 ? 12.623 -19.863 9.957 1.00 77.81 84 THR A O 1
ATOM 642 N N . VAL A 1 85 ? 14.749 -19.308 10.430 1.00 82.44 85 VAL A N 1
ATOM 643 C CA . VAL A 1 85 ? 14.484 -18.105 11.221 1.00 82.44 85 VAL A CA 1
ATOM 644 C C . VAL A 1 85 ? 14.974 -16.884 10.441 1.00 82.44 85 VAL A C 1
ATOM 646 O O . VAL A 1 85 ? 16.112 -16.920 9.947 1.00 82.44 85 VAL A O 1
ATOM 649 N N . PRO A 1 86 ? 14.162 -15.814 10.321 1.00 84.25 86 PRO A N 1
ATOM 650 C CA . PRO A 1 86 ? 14.592 -14.588 9.666 1.00 84.25 86 PRO A CA 1
ATOM 651 C C . PRO A 1 86 ? 15.817 -14.004 10.373 1.00 84.25 86 PRO A C 1
ATOM 653 O O . PRO A 1 86 ? 15.864 -13.888 11.594 1.00 84.25 86 PRO A O 1
ATOM 656 N N . SER A 1 87 ? 16.821 -13.601 9.594 1.00 86.50 87 SER A N 1
ATOM 657 C CA . SER A 1 87 ? 18.025 -12.954 10.130 1.00 86.50 87 SER A CA 1
ATOM 658 C C . SER A 1 87 ? 17.755 -11.538 10.646 1.00 86.50 87 SER A C 1
ATOM 660 O O . SER A 1 87 ? 18.540 -11.001 11.427 1.00 86.50 87 SER A O 1
ATOM 662 N N . ARG A 1 88 ? 16.661 -10.922 10.189 1.00 90.31 88 ARG A N 1
ATOM 663 C CA . ARG A 1 88 ? 16.219 -9.584 10.566 1.00 90.31 88 ARG A CA 1
ATOM 664 C C . ARG A 1 88 ? 14.741 -9.418 10.244 1.00 90.31 88 ARG A C 1
ATOM 666 O O . ARG A 1 88 ? 14.284 -9.918 9.224 1.00 90.31 88 ARG A O 1
ATOM 673 N N . ILE A 1 89 ? 14.064 -8.648 11.088 1.00 91.12 89 ILE A N 1
ATOM 674 C CA . ILE A 1 89 ? 12.723 -8.118 10.845 1.00 91.12 89 ILE A CA 1
ATOM 675 C C . ILE A 1 89 ? 12.868 -6.657 10.410 1.00 91.12 89 ILE A C 1
ATOM 677 O O . ILE A 1 89 ? 13.633 -5.905 11.023 1.00 91.12 89 ILE A O 1
ATOM 681 N N . GLY A 1 90 ? 12.181 -6.265 9.343 1.00 92.69 90 GLY A N 1
ATOM 682 C CA . GLY A 1 90 ? 12.276 -4.942 8.736 1.00 92.69 90 GLY A CA 1
ATOM 683 C C . GLY A 1 90 ? 10.976 -4.463 8.086 1.00 92.69 90 GLY A C 1
ATOM 684 O O . GLY A 1 90 ? 9.889 -4.960 8.371 1.00 92.69 90 GLY A O 1
ATOM 685 N N . GLU A 1 91 ? 11.094 -3.471 7.199 1.00 91.81 91 GLU A N 1
ATOM 686 C CA . GLU A 1 91 ? 9.958 -2.857 6.486 1.00 91.81 91 GLU A CA 1
ATOM 687 C C . GLU A 1 91 ? 9.140 -3.877 5.683 1.00 91.81 91 GLU A C 1
ATOM 689 O O . GLU A 1 91 ? 7.918 -3.887 5.774 1.00 91.81 91 GLU A O 1
ATOM 694 N N . ASN A 1 92 ? 9.807 -4.815 5.003 1.00 90.38 92 ASN A N 1
ATOM 695 C CA . ASN A 1 92 ? 9.136 -5.861 4.225 1.00 90.38 92 ASN A CA 1
ATOM 696 C C . ASN A 1 92 ? 8.212 -6.744 5.085 1.00 90.38 92 ASN A C 1
ATOM 698 O O . ASN A 1 92 ? 7.193 -7.234 4.596 1.00 90.38 92 ASN A O 1
ATOM 702 N N . ASP A 1 93 ? 8.555 -6.968 6.357 1.00 91.81 93 ASP A N 1
ATOM 703 C CA . ASP A 1 93 ? 7.720 -7.734 7.285 1.00 91.81 93 ASP A CA 1
ATOM 704 C C . ASP A 1 93 ? 6.491 -6.918 7.703 1.00 91.81 93 ASP A C 1
ATOM 706 O O . ASP A 1 93 ? 5.386 -7.456 7.758 1.00 91.81 93 ASP A O 1
ATOM 710 N N . VAL A 1 94 ? 6.656 -5.607 7.923 1.00 93.75 94 VAL A N 1
ATOM 711 C CA . VAL A 1 94 ? 5.540 -4.672 8.154 1.00 93.75 94 VAL A CA 1
ATOM 712 C C . VAL A 1 94 ? 4.586 -4.677 6.958 1.00 93.75 94 VAL A C 1
ATOM 714 O O . VAL A 1 94 ? 3.381 -4.854 7.142 1.00 93.75 94 VAL A O 1
ATOM 717 N N . ASP A 1 95 ? 5.117 -4.560 5.741 1.00 92.81 95 ASP A N 1
ATOM 718 C CA . ASP A 1 95 ? 4.342 -4.605 4.497 1.00 92.81 95 ASP A CA 1
ATOM 719 C C . ASP A 1 95 ? 3.593 -5.924 4.335 1.00 92.81 95 ASP A C 1
ATOM 721 O O . ASP A 1 95 ? 2.405 -5.943 4.008 1.00 92.81 95 ASP A O 1
ATOM 725 N N . THR A 1 96 ? 4.263 -7.037 4.632 1.00 91.44 96 THR A N 1
ATOM 726 C CA . THR A 1 96 ? 3.668 -8.373 4.553 1.00 91.44 96 THR A CA 1
ATOM 727 C C . THR A 1 96 ? 2.531 -8.533 5.560 1.00 91.44 96 THR A C 1
ATOM 729 O O . THR A 1 96 ? 1.471 -9.066 5.217 1.00 91.44 96 THR A O 1
ATOM 732 N N . VAL A 1 97 ? 2.705 -8.073 6.802 1.00 93.12 97 VAL A N 1
ATOM 733 C CA . VAL A 1 97 ? 1.643 -8.143 7.816 1.00 93.12 97 VAL A CA 1
ATOM 734 C C . VAL A 1 97 ? 0.475 -7.230 7.442 1.00 93.12 97 VAL A C 1
ATOM 736 O O . VAL A 1 97 ? -0.669 -7.666 7.554 1.00 93.12 97 VAL A O 1
ATOM 739 N N . LEU A 1 98 ? 0.728 -6.012 6.948 1.00 93.50 98 LEU A N 1
ATOM 740 C CA . LEU A 1 98 ? -0.316 -5.108 6.443 1.00 93.50 98 LEU A CA 1
ATOM 741 C C . LEU A 1 98 ? -1.130 -5.748 5.320 1.00 93.50 98 LEU A C 1
ATOM 743 O O . LEU A 1 98 ? -2.361 -5.787 5.403 1.00 93.50 98 LEU A O 1
ATOM 747 N N . HIS A 1 99 ? -0.441 -6.281 4.307 1.00 92.62 99 HIS A N 1
ATOM 748 C CA . HIS A 1 99 ? -1.057 -6.984 3.190 1.00 92.62 99 HIS A CA 1
ATOM 749 C C . HIS A 1 99 ? -1.960 -8.110 3.699 1.00 92.62 99 HIS A C 1
ATOM 751 O O . HIS A 1 99 ? -3.136 -8.169 3.346 1.00 92.62 99 HIS A O 1
ATOM 757 N N . ASN A 1 100 ? -1.458 -8.982 4.577 1.00 91.62 100 ASN A N 1
ATOM 758 C CA . ASN A 1 100 ? -2.246 -10.097 5.105 1.00 91.62 100 ASN A CA 1
ATOM 759 C C . ASN A 1 100 ? -3.425 -9.629 5.971 1.00 91.62 100 ASN A C 1
ATOM 761 O O . ASN A 1 100 ? -4.542 -10.128 5.808 1.00 91.62 100 ASN A O 1
ATOM 765 N N . LEU A 1 101 ? -3.212 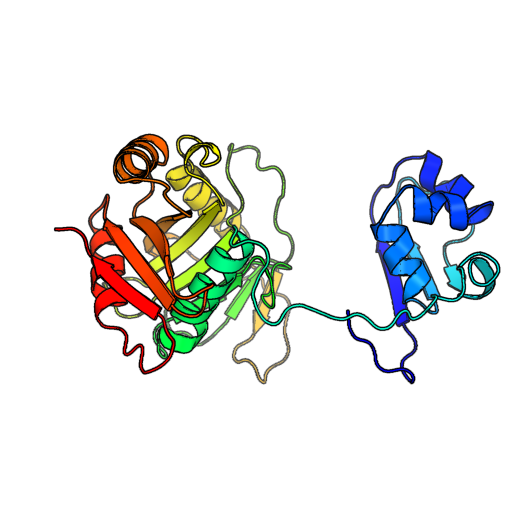-8.655 6.859 1.00 93.44 101 LEU A N 1
ATOM 766 C CA . LEU A 1 101 ? -4.257 -8.126 7.733 1.00 93.44 101 LEU A CA 1
ATOM 767 C C . LEU A 1 101 ? -5.436 -7.586 6.923 1.00 93.44 101 LEU A C 1
ATOM 769 O O . LEU A 1 101 ? -6.582 -7.890 7.237 1.00 93.44 101 LEU A O 1
ATOM 773 N N . LEU A 1 102 ? -5.169 -6.789 5.891 1.00 92.81 102 LEU A N 1
ATOM 774 C CA . LEU A 1 102 ? -6.213 -6.059 5.180 1.00 92.81 102 LEU A CA 1
ATOM 775 C C . LEU A 1 102 ? -6.740 -6.813 3.957 1.00 92.81 102 LEU A C 1
ATOM 777 O O . LEU A 1 102 ? -7.952 -6.851 3.769 1.00 92.81 102 LEU A O 1
ATOM 781 N N . SER A 1 103 ? -5.887 -7.464 3.163 1.00 88.81 103 SER A N 1
ATOM 782 C CA . SER A 1 103 ? -6.334 -8.175 1.953 1.00 88.81 103 SER A CA 1
ATOM 783 C C . SER A 1 103 ? -6.859 -9.589 2.229 1.00 88.81 103 SER A C 1
ATOM 785 O O . SER A 1 103 ? -7.706 -10.085 1.484 1.00 88.81 103 SER A O 1
ATOM 787 N N . ARG A 1 104 ? -6.370 -10.264 3.285 1.00 88.69 104 ARG A N 1
ATOM 788 C CA . ARG A 1 104 ? -6.753 -11.654 3.609 1.00 88.69 104 ARG A CA 1
ATOM 789 C C . ARG A 1 104 ? -7.676 -11.748 4.813 1.00 88.69 104 ARG A C 1
ATOM 791 O O . ARG A 1 104 ? -8.648 -12.497 4.766 1.00 88.69 104 ARG A O 1
ATOM 798 N N . LEU A 1 105 ? -7.383 -11.001 5.877 1.00 89.38 105 LEU A N 1
ATOM 799 C CA . LEU A 1 105 ? -8.153 -11.041 7.126 1.00 89.38 105 LEU A CA 1
ATOM 800 C C . LEU A 1 105 ? -9.206 -9.927 7.216 1.00 89.38 105 LEU A C 1
ATOM 802 O O . LEU A 1 105 ? -10.157 -10.050 7.985 1.00 89.38 105 LEU A O 1
ATOM 806 N N . GLY A 1 106 ? -9.097 -8.890 6.381 1.00 81.88 106 GLY A N 1
ATOM 807 C CA . GLY A 1 106 ? -9.978 -7.721 6.330 1.00 81.88 106 GLY A CA 1
ATOM 808 C C . GLY A 1 106 ? -11.384 -7.988 5.790 1.00 81.88 106 GLY A C 1
ATOM 809 O O . GLY A 1 106 ? -12.086 -7.044 5.441 1.00 81.88 106 GLY A O 1
ATOM 810 N N . SER A 1 107 ? -11.828 -9.248 5.747 1.00 81.12 107 SER A N 1
ATOM 811 C CA . SER A 1 107 ? -13.143 -9.686 5.258 1.00 81.12 107 SER A CA 1
ATOM 812 C C . SER A 1 107 ? -13.469 -9.226 3.823 1.00 81.12 107 SER A C 1
ATOM 814 O O . SER A 1 107 ? -12.639 -8.670 3.111 1.00 81.12 107 SER A O 1
ATOM 816 N N . ALA A 1 108 ? -14.714 -9.432 3.380 1.00 85.62 108 ALA A N 1
ATOM 817 C CA . ALA A 1 108 ? -15.193 -8.894 2.105 1.00 85.62 108 ALA A CA 1
ATOM 818 C C . ALA A 1 108 ? -15.290 -7.353 2.093 1.00 85.62 108 ALA A C 1
ATOM 820 O O . ALA A 1 108 ? -15.515 -6.762 1.036 1.00 85.62 108 ALA A O 1
ATOM 821 N N . ALA A 1 109 ? -15.157 -6.689 3.246 1.00 92.25 109 ALA A N 1
ATOM 822 C CA . ALA A 1 109 ? -15.267 -5.238 3.374 1.00 92.25 109 ALA A CA 1
ATOM 823 C C . ALA A 1 109 ? -14.026 -4.473 2.892 1.00 92.25 109 ALA A C 1
ATOM 825 O O . ALA A 1 109 ? -14.126 -3.265 2.697 1.00 92.25 109 ALA A O 1
ATOM 826 N N . VAL A 1 110 ? -12.888 -5.141 2.681 1.00 95.56 110 VAL A N 1
ATOM 827 C CA . VAL A 1 110 ? -11.651 -4.496 2.224 1.00 95.56 110 VAL A CA 1
ATOM 828 C C . VAL A 1 110 ? -11.336 -4.881 0.780 1.00 95.56 110 VAL A C 1
ATOM 830 O O . VAL A 1 110 ? -11.485 -6.031 0.372 1.00 95.56 110 VAL A O 1
ATOM 833 N N . PHE A 1 111 ? -10.899 -3.898 -0.000 1.00 95.06 111 PHE A N 1
ATOM 834 C CA . PHE A 1 111 ? -10.310 -4.074 -1.321 1.00 95.06 111 PHE A CA 1
ATOM 835 C C . PHE A 1 111 ? -8.888 -3.501 -1.304 1.00 95.06 111 PHE A C 1
ATOM 837 O O . PHE A 1 111 ? -8.688 -2.356 -0.902 1.00 95.06 111 PHE A O 1
ATOM 844 N N . GLU A 1 112 ? -7.897 -4.293 -1.707 1.00 94.19 112 GLU A N 1
ATOM 845 C CA . GLU A 1 112 ? -6.509 -3.842 -1.838 1.00 94.19 112 GLU A CA 1
ATOM 846 C C . GLU A 1 112 ? -6.288 -3.267 -3.240 1.00 94.19 112 GLU A C 1
ATOM 848 O O . GLU A 1 112 ? -6.411 -3.968 -4.242 1.00 94.19 112 GLU A O 1
ATOM 853 N N . GLY A 1 113 ? -5.999 -1.969 -3.296 1.00 94.00 113 GLY A N 1
ATOM 854 C CA . GLY A 1 113 ? -5.828 -1.214 -4.532 1.00 94.00 113 GLY A CA 1
ATOM 855 C C . GLY A 1 113 ? -4.381 -1.095 -5.001 1.00 94.00 113 GLY A C 1
ATOM 856 O O . GLY A 1 113 ? -4.139 -0.959 -6.199 1.00 94.00 113 GLY A O 1
ATOM 857 N N . MET A 1 114 ? -3.429 -1.126 -4.070 1.00 93.31 114 MET A N 1
ATOM 858 C CA . MET A 1 114 ? -1.988 -1.108 -4.327 1.00 93.31 114 MET A CA 1
ATOM 859 C C . MET A 1 114 ? -1.266 -1.716 -3.130 1.00 93.31 114 MET A C 1
ATOM 861 O O . MET A 1 114 ? -1.642 -1.436 -1.991 1.00 93.31 114 MET A O 1
ATOM 865 N N . CYS A 1 115 ? -0.211 -2.483 -3.388 1.00 89.25 115 CYS A N 1
ATOM 866 C CA . CYS A 1 115 ? 0.661 -3.020 -2.349 1.00 89.25 115 CYS A CA 1
ATOM 867 C C . CYS A 1 115 ? 2.116 -3.012 -2.830 1.00 89.25 115 CYS A C 1
ATOM 869 O O . CYS A 1 115 ? 2.432 -3.559 -3.892 1.00 89.25 115 CYS A O 1
ATOM 871 N N . ASN A 1 116 ? 2.998 -2.384 -2.051 1.00 80.38 116 ASN A N 1
ATOM 872 C CA . ASN A 1 116 ? 4.440 -2.463 -2.237 1.00 80.38 116 ASN A CA 1
ATOM 873 C C . ASN A 1 116 ? 4.916 -3.837 -1.702 1.00 80.38 116 ASN A C 1
ATOM 875 O O . ASN A 1 116 ? 4.680 -4.139 -0.532 1.00 80.38 116 ASN A O 1
ATOM 879 N N . PRO A 1 117 ? 5.478 -4.716 -2.558 1.00 67.81 117 PRO A N 1
ATOM 880 C CA . PRO A 1 117 ? 5.670 -6.145 -2.269 1.00 67.81 117 PRO A CA 1
ATOM 881 C C . PRO A 1 117 ? 6.721 -6.433 -1.171 1.00 67.81 117 PRO A C 1
ATOM 883 O O . PRO A 1 117 ? 7.568 -5.581 -0.909 1.00 67.81 117 PRO A O 1
ATOM 886 N N . PRO A 1 118 ? 6.717 -7.653 -0.573 1.00 55.47 118 PRO A N 1
ATOM 887 C CA . PRO A 1 118 ? 6.661 -8.940 -1.293 1.00 55.47 118 PRO A CA 1
ATOM 888 C C . PRO A 1 118 ? 5.250 -9.444 -1.656 1.00 55.47 118 PRO A C 1
ATOM 890 O O . PRO A 1 118 ? 4.415 -9.644 -0.787 1.00 55.47 118 PRO A O 1
ATOM 893 N N . GLY A 1 119 ? 4.998 -9.736 -2.942 1.00 56.25 119 GLY A N 1
ATOM 894 C CA . GLY A 1 119 ? 3.792 -10.447 -3.415 1.00 56.25 119 GLY A CA 1
ATOM 895 C C . GLY A 1 119 ? 2.596 -9.596 -3.875 1.00 56.25 119 GLY A C 1
ATOM 896 O O . GLY A 1 119 ? 1.664 -10.156 -4.448 1.00 56.25 119 GLY A O 1
ATOM 897 N N . GLY A 1 120 ? 2.629 -8.275 -3.675 1.00 62.50 120 GLY A N 1
ATOM 898 C CA . GLY A 1 120 ? 1.581 -7.339 -4.099 1.00 62.50 120 GLY A CA 1
ATOM 899 C C . GLY A 1 120 ? 1.786 -6.703 -5.480 1.00 62.50 120 GLY A C 1
ATOM 900 O O . GLY A 1 120 ? 2.849 -6.806 -6.100 1.00 62.50 120 GLY A O 1
ATOM 901 N N . ASP A 1 121 ? 0.742 -6.029 -5.963 1.00 73.25 121 ASP A N 1
ATOM 902 C CA . ASP A 1 121 ? 0.751 -5.289 -7.222 1.00 73.25 121 ASP A CA 1
ATOM 903 C C . ASP A 1 121 ? 1.056 -3.801 -6.986 1.00 73.25 121 ASP A C 1
ATOM 905 O O . ASP A 1 121 ? 0.267 -3.055 -6.405 1.00 73.25 121 ASP A O 1
ATOM 909 N N . TRP A 1 122 ? 2.225 -3.385 -7.465 1.00 74.75 122 TRP A N 1
ATOM 910 C CA . TRP A 1 122 ? 2.791 -2.039 -7.344 1.00 74.75 122 TRP A CA 1
ATOM 911 C C . TRP A 1 122 ? 2.838 -1.305 -8.693 1.00 74.75 122 TRP A C 1
ATOM 913 O O . TRP A 1 122 ? 3.381 -0.198 -8.793 1.00 74.75 122 TRP A O 1
ATOM 923 N N . SER A 1 123 ? 2.296 -1.933 -9.746 1.00 80.94 123 SER A N 1
ATOM 924 C CA . SER A 1 123 ? 2.327 -1.422 -11.122 1.00 80.94 123 SER A CA 1
ATOM 925 C C . SER A 1 123 ? 1.226 -0.397 -11.413 1.00 80.94 123 SER A C 1
ATOM 927 O O . SER A 1 123 ? 1.255 0.266 -12.446 1.00 80.94 123 SER A O 1
ATOM 929 N N . GLY A 1 124 ? 0.263 -0.245 -10.504 1.00 91.06 124 GLY A N 1
ATOM 930 C CA . GLY A 1 124 ? -0.811 0.734 -10.587 1.00 91.06 124 GLY A CA 1
ATOM 931 C C . GLY A 1 124 ? -1.569 0.845 -9.270 1.00 91.06 124 GLY A C 1
ATOM 932 O O . GLY A 1 124 ? -1.345 0.062 -8.351 1.00 91.06 124 GLY A O 1
ATOM 933 N N . ILE A 1 125 ? -2.473 1.817 -9.195 1.00 94.88 125 ILE A N 1
ATOM 934 C CA . ILE A 1 125 ? -3.446 1.937 -8.104 1.00 94.88 125 ILE A CA 1
ATOM 935 C C . ILE A 1 125 ? -4.813 1.603 -8.678 1.00 94.88 125 ILE A C 1
ATOM 937 O O . ILE A 1 125 ? -5.210 2.168 -9.697 1.00 94.88 125 ILE A O 1
ATOM 941 N N . SER A 1 126 ? -5.520 0.690 -8.024 1.00 95.44 126 SER A N 1
ATOM 942 C CA . SER A 1 126 ? -6.882 0.292 -8.369 1.00 95.44 126 SER A CA 1
ATOM 943 C C . SER A 1 126 ? -7.850 0.770 -7.292 1.00 95.44 126 SER A C 1
ATOM 945 O O . SER A 1 126 ? -7.533 0.706 -6.108 1.00 95.44 126 SER A O 1
ATOM 947 N N . LEU A 1 127 ? -9.037 1.218 -7.685 1.00 96.50 127 LEU A N 1
ATOM 948 C CA . LEU A 1 127 ? -10.151 1.510 -6.788 1.00 96.50 127 LEU A CA 1
ATOM 949 C C . LEU A 1 127 ? -11.447 0.953 -7.375 1.00 96.50 127 LEU A C 1
ATOM 951 O O . LEU A 1 127 ? -11.667 1.002 -8.582 1.00 96.50 127 LEU A O 1
ATOM 955 N N . GLN A 1 128 ? -12.329 0.456 -6.521 1.00 95.38 128 GLN A N 1
ATOM 956 C CA . GLN A 1 128 ? -13.698 0.116 -6.865 1.00 95.38 128 GLN A CA 1
ATOM 957 C C . GLN A 1 128 ? -14.616 1.337 -6.745 1.00 95.38 128 GLN A C 1
ATOM 959 O O . GLN A 1 128 ? -14.441 2.183 -5.859 1.00 95.38 128 GLN A O 1
ATOM 964 N N . THR A 1 129 ? -15.628 1.390 -7.610 1.00 94.31 129 THR A N 1
ATOM 965 C CA . THR A 1 129 ? -16.794 2.272 -7.469 1.00 94.31 129 THR A CA 1
ATOM 966 C C . THR A 1 129 ? -17.498 2.037 -6.128 1.00 94.31 129 THR A C 1
ATOM 968 O O . THR A 1 129 ? -17.369 0.978 -5.510 1.00 94.31 129 THR A O 1
ATOM 971 N N . THR A 1 130 ? -18.267 3.017 -5.644 1.00 92.81 130 THR A N 1
ATOM 972 C CA . THR A 1 130 ? -18.939 2.938 -4.330 1.00 92.81 130 THR A CA 1
ATOM 973 C C . THR A 1 130 ? -19.919 1.765 -4.216 1.00 92.81 130 THR A C 1
ATOM 975 O O . THR A 1 130 ? -20.067 1.190 -3.139 1.00 92.81 130 THR A O 1
ATOM 978 N N . ASN A 1 131 ? -20.538 1.365 -5.330 1.00 91.50 131 ASN A N 1
ATOM 979 C CA . ASN A 1 131 ? -21.404 0.188 -5.453 1.00 91.50 131 ASN A CA 1
ATOM 980 C C . ASN A 1 131 ? -20.637 -1.119 -5.757 1.00 91.50 131 ASN A C 1
ATOM 982 O O . ASN A 1 131 ? -21.256 -2.180 -5.823 1.00 91.50 131 ASN A O 1
ATOM 986 N N . ARG A 1 132 ? -19.308 -1.052 -5.919 1.00 92.38 132 ARG A N 1
ATOM 987 C CA . ARG A 1 132 ? -18.386 -2.177 -6.152 1.00 92.38 132 ARG A CA 1
ATOM 988 C C . ARG A 1 132 ? -18.647 -2.972 -7.433 1.00 92.38 132 ARG A C 1
ATOM 990 O O . ARG A 1 132 ? -18.270 -4.139 -7.523 1.00 92.38 132 ARG A O 1
ATOM 997 N N . ASP A 1 133 ? -19.280 -2.352 -8.422 1.00 92.19 133 ASP A N 1
ATOM 998 C CA . ASP A 1 133 ? -19.598 -2.983 -9.707 1.00 92.19 133 ASP A CA 1
ATOM 999 C C . ASP A 1 133 ? -18.487 -2.851 -10.759 1.00 92.19 133 ASP A C 1
ATOM 1001 O O . ASP A 1 133 ? -18.572 -3.453 -11.834 1.00 92.19 133 ASP A O 1
ATOM 1005 N N . MET A 1 134 ? -17.476 -2.032 -10.471 1.00 93.94 134 MET A N 1
ATOM 1006 C CA . MET A 1 134 ? -16.399 -1.715 -11.386 1.00 93.94 134 MET A CA 1
ATOM 1007 C C . MET A 1 134 ? -15.125 -1.395 -10.618 1.00 93.94 134 MET A C 1
ATOM 1009 O O . MET A 1 134 ? -15.137 -0.683 -9.620 1.00 93.94 134 MET A O 1
ATOM 1013 N N . GLU A 1 135 ? -14.017 -1.914 -11.123 1.00 95.81 135 GLU A N 1
ATOM 1014 C CA . GLU A 1 135 ? -12.664 -1.581 -10.715 1.00 95.81 135 GLU A CA 1
ATOM 1015 C C . GLU A 1 135 ? -12.046 -0.675 -11.776 1.00 95.81 135 GLU A C 1
ATOM 1017 O O . GLU A 1 135 ? -12.056 -0.993 -12.968 1.00 95.81 135 GLU A O 1
ATOM 1022 N N . LEU A 1 136 ? -11.522 0.452 -11.317 1.00 96.12 136 LEU A N 1
ATOM 1023 C CA . LEU A 1 136 ? -10.851 1.487 -12.082 1.00 96.12 136 LEU A CA 1
ATOM 1024 C C . LEU A 1 136 ? -9.386 1.498 -11.680 1.00 96.12 136 LEU A C 1
ATOM 1026 O O . LEU A 1 136 ? -9.075 1.469 -10.490 1.00 96.12 136 LEU A O 1
ATOM 1030 N N . ARG A 1 137 ? -8.484 1.531 -12.656 1.00 95.88 137 ARG A N 1
ATOM 1031 C CA . ARG A 1 137 ? -7.055 1.390 -12.404 1.00 95.88 137 ARG A CA 1
ATOM 1032 C C . ARG A 1 137 ? -6.229 2.420 -13.154 1.00 95.88 137 ARG A C 1
ATOM 1034 O O . ARG A 1 137 ? -6.333 2.560 -14.372 1.00 95.88 137 ARG A O 1
ATOM 1041 N N . TRP A 1 138 ? -5.353 3.086 -12.412 1.00 94.44 138 TRP A N 1
ATOM 1042 C CA . TRP A 1 138 ? -4.352 4.015 -12.918 1.00 94.44 138 TRP A CA 1
ATOM 1043 C C . TRP A 1 138 ? -3.017 3.289 -13.054 1.00 94.44 138 TRP A C 1
ATOM 1045 O O . TRP A 1 138 ? -2.459 2.817 -12.064 1.00 94.44 138 TRP A O 1
ATOM 1055 N N . LEU A 1 139 ? -2.511 3.193 -14.284 1.00 91.69 139 LEU A N 1
ATOM 1056 C CA . LEU A 1 139 ? -1.253 2.500 -14.601 1.00 91.69 139 LEU A CA 1
ATOM 1057 C C . LEU A 1 139 ? -0.054 3.455 -14.614 1.00 91.69 139 LEU A C 1
ATOM 1059 O O . LEU A 1 139 ? 1.079 3.066 -14.344 1.00 91.69 139 LEU A O 1
ATOM 1063 N N . SER A 1 140 ? -0.295 4.731 -14.907 1.00 84.88 140 SER A N 1
ATOM 1064 C CA . SER A 1 140 ? 0.738 5.764 -14.908 1.00 84.88 140 SER A CA 1
ATOM 1065 C C . SER A 1 140 ? 0.765 6.475 -13.561 1.00 84.88 140 SER A C 1
ATOM 1067 O O . SER A 1 140 ? 0.060 7.455 -13.345 1.00 84.88 140 SER A O 1
ATOM 1069 N N . LEU A 1 141 ? 1.593 5.968 -12.648 1.00 84.62 141 LEU A N 1
ATOM 1070 C CA . LEU A 1 141 ? 1.784 6.555 -11.324 1.00 84.62 141 LEU A CA 1
ATOM 1071 C C . LEU A 1 141 ? 2.859 7.658 -11.381 1.00 84.62 141 LEU A C 1
ATOM 1073 O O . LEU A 1 141 ? 4.043 7.336 -11.538 1.00 84.62 141 LEU A O 1
ATOM 1077 N N . PRO A 1 142 ? 2.510 8.953 -11.251 1.00 72.69 142 PRO A N 1
ATOM 1078 C CA . PRO A 1 142 ? 3.500 10.026 -11.282 1.00 72.69 142 PRO A CA 1
ATOM 1079 C C . PRO A 1 142 ? 4.487 9.861 -10.118 1.00 72.69 142 PRO A C 1
ATOM 1081 O O . PRO A 1 142 ? 4.082 9.760 -8.962 1.00 72.69 142 PRO A O 1
ATOM 1084 N N . ARG A 1 143 ? 5.793 9.802 -10.417 1.00 61.34 143 ARG A N 1
ATOM 1085 C CA . ARG A 1 143 ? 6.858 9.618 -9.405 1.00 61.34 143 ARG A CA 1
ATOM 1086 C C . ARG A 1 143 ? 7.338 10.922 -8.767 1.00 61.34 143 ARG A C 1
ATOM 1088 O O . ARG A 1 143 ? 7.921 10.892 -7.690 1.00 61.34 143 ARG A O 1
ATOM 1095 N N . VAL A 1 144 ? 7.088 12.054 -9.420 1.00 54.91 144 VAL A N 1
ATOM 1096 C CA . VAL A 1 144 ? 7.403 13.396 -8.924 1.00 54.91 144 VAL A CA 1
ATOM 1097 C C . VAL A 1 144 ? 6.177 14.252 -9.196 1.00 54.91 144 VAL A C 1
ATOM 1099 O O . VAL A 1 144 ? 5.936 14.643 -10.338 1.00 54.91 144 VAL A O 1
ATOM 1102 N N . SER A 1 145 ? 5.354 14.494 -8.177 1.00 54.50 145 SER A N 1
ATOM 1103 C CA . SER A 1 145 ? 4.260 15.447 -8.328 1.00 54.50 145 SER A CA 1
ATOM 1104 C C . SER A 1 145 ? 4.787 16.865 -8.107 1.00 54.50 145 SER A C 1
ATOM 1106 O O . SER A 1 145 ? 5.680 17.106 -7.293 1.00 54.50 145 SER A O 1
ATOM 1108 N N . LYS A 1 146 ? 4.205 17.836 -8.815 1.00 59.16 146 LYS A N 1
ATOM 1109 C CA . LYS A 1 146 ? 4.469 19.268 -8.586 1.00 59.16 146 LYS A CA 1
ATOM 1110 C C . LYS A 1 146 ? 3.983 19.744 -7.202 1.00 59.16 146 LYS A C 1
ATOM 1112 O O . LYS A 1 146 ? 4.261 20.870 -6.815 1.00 59.16 146 LYS A O 1
ATOM 1117 N N . THR A 1 147 ? 3.261 18.894 -6.470 1.00 67.56 147 THR A N 1
ATOM 1118 C CA . THR A 1 147 ? 2.473 19.199 -5.265 1.00 67.56 147 THR A CA 1
ATOM 1119 C C . THR A 1 147 ? 3.123 18.725 -3.958 1.00 67.56 147 THR A C 1
ATOM 1121 O O . THR A 1 147 ? 2.465 18.717 -2.922 1.00 67.56 147 THR A O 1
ATOM 1124 N N . HIS A 1 148 ? 4.402 18.318 -3.968 1.00 83.06 148 HIS A N 1
ATOM 1125 C CA . HIS A 1 148 ? 5.081 17.684 -2.819 1.00 83.06 148 HIS A CA 1
ATOM 1126 C C . HIS A 1 148 ? 4.374 16.419 -2.288 1.00 83.06 148 HIS A C 1
ATOM 1128 O O . HIS A 1 148 ? 4.627 15.983 -1.159 1.00 83.06 148 HIS A O 1
ATOM 1134 N N . ALA A 1 149 ? 3.503 15.812 -3.097 1.00 91.94 149 ALA A N 1
ATOM 1135 C CA . ALA A 1 149 ? 2.792 14.598 -2.736 1.00 91.94 149 ALA A CA 1
ATOM 1136 C C . ALA A 1 149 ? 3.753 13.409 -2.637 1.00 91.94 149 ALA A C 1
ATOM 1138 O O . ALA A 1 149 ? 4.855 13.409 -3.196 1.00 91.94 149 ALA A O 1
ATOM 1139 N N . LYS A 1 150 ? 3.329 12.385 -1.903 1.00 93.06 150 LYS A N 1
ATOM 1140 C CA . LYS A 1 150 ? 4.085 11.150 -1.730 1.00 93.06 150 LYS A CA 1
ATOM 1141 C C . LYS A 1 150 ? 3.238 9.988 -2.221 1.00 93.06 150 LYS A C 1
ATOM 1143 O O . LYS A 1 150 ? 2.111 9.820 -1.768 1.00 93.06 150 LYS A O 1
ATOM 1148 N N . ARG A 1 151 ? 3.801 9.184 -3.124 1.00 92.94 151 ARG A N 1
ATOM 1149 C CA . ARG A 1 151 ? 3.180 7.929 -3.544 1.00 92.94 151 ARG A CA 1
ATOM 1150 C C . ARG A 1 151 ? 3.117 6.973 -2.343 1.00 92.94 151 ARG A C 1
ATOM 1152 O O . ARG A 1 151 ? 4.180 6.742 -1.773 1.00 92.94 151 ARG A O 1
ATOM 1159 N N . PRO A 1 152 ? 1.940 6.426 -1.999 1.00 94.44 152 PRO A N 1
ATOM 1160 C CA . PRO A 1 152 ? 1.806 5.463 -0.910 1.00 94.44 152 PRO A CA 1
ATOM 1161 C C . PRO A 1 152 ? 2.519 4.145 -1.210 1.00 94.44 152 PRO A C 1
ATOM 1163 O O . PRO A 1 152 ? 2.664 3.771 -2.376 1.00 94.44 152 PRO A O 1
ATOM 1166 N N . ASP A 1 153 ? 2.888 3.427 -0.153 1.00 93.81 153 ASP A N 1
ATOM 1167 C CA . ASP A 1 153 ? 3.340 2.038 -0.237 1.00 93.81 153 ASP A CA 1
ATOM 1168 C C . ASP A 1 153 ? 2.134 1.102 -0.394 1.00 93.81 153 ASP A C 1
ATOM 1170 O O . ASP A 1 153 ? 2.160 0.181 -1.208 1.00 93.81 153 ASP A O 1
ATOM 1174 N N . HIS A 1 154 ? 1.027 1.391 0.301 1.00 95.31 154 HIS A N 1
ATOM 1175 C CA . HIS A 1 154 ? -0.221 0.631 0.173 1.00 95.31 154 HIS A CA 1
ATOM 1176 C C . HIS A 1 154 ? -1.441 1.533 0.022 1.00 95.31 154 HIS A C 1
ATOM 1178 O O . HIS A 1 154 ? -1.513 2.621 0.600 1.00 95.31 154 HIS A O 1
ATOM 1184 N N . VAL A 1 155 ? -2.439 1.051 -0.716 1.00 96.81 155 VAL A N 1
ATOM 1185 C CA . VAL A 1 155 ? -3.758 1.685 -0.828 1.00 96.81 155 VAL A CA 1
ATOM 1186 C C . VAL A 1 155 ? -4.829 0.635 -0.591 1.00 96.81 155 VAL A C 1
ATOM 1188 O O . VAL A 1 155 ? -4.901 -0.356 -1.314 1.00 96.81 155 VAL A O 1
ATOM 1191 N N . PHE A 1 156 ? -5.701 0.885 0.381 1.00 97.12 156 PHE A N 1
ATOM 1192 C CA . PHE A 1 156 ? -6.852 0.039 0.682 1.00 97.12 156 PHE A CA 1
ATOM 1193 C C . PHE A 1 156 ? -8.146 0.833 0.565 1.00 97.12 156 PHE A C 1
ATOM 1195 O O . PHE A 1 156 ? -8.199 2.008 0.920 1.00 97.12 156 PHE A O 1
ATOM 1202 N N . GLN A 1 157 ? -9.217 0.180 0.133 1.00 97.12 157 GLN A N 1
ATOM 1203 C CA . GLN A 1 157 ? -10.578 0.680 0.266 1.00 97.12 157 GLN A CA 1
ATOM 1204 C C . GLN A 1 157 ? -11.335 -0.137 1.298 1.00 97.12 157 GLN A C 1
ATOM 1206 O O . GLN A 1 157 ? -11.382 -1.361 1.202 1.00 97.12 157 GLN A O 1
ATOM 1211 N N . ILE A 1 158 ? -11.952 0.541 2.261 1.00 97.25 158 ILE A N 1
ATOM 1212 C CA . ILE A 1 158 ? -12.727 -0.081 3.331 1.00 97.25 158 ILE A CA 1
ATOM 1213 C C . ILE A 1 158 ? -14.181 0.371 3.218 1.00 97.25 158 ILE A C 1
ATOM 1215 O O . ILE A 1 158 ? -14.500 1.558 3.319 1.00 97.25 158 ILE A O 1
ATOM 1219 N N . PHE A 1 159 ? -15.072 -0.590 3.004 1.00 96.31 159 PHE A N 1
ATOM 1220 C CA . PHE A 1 159 ? -16.499 -0.372 2.800 1.00 96.31 159 PHE A CA 1
ATOM 1221 C C . PHE A 1 159 ? -17.287 -0.591 4.097 1.00 96.31 159 PHE A C 1
ATOM 1223 O O . PHE A 1 159 ? -16.907 -1.392 4.947 1.00 96.31 159 PHE A O 1
ATOM 1230 N N . GLY A 1 160 ? -18.418 0.105 4.239 1.00 93.25 160 GLY A N 1
ATOM 1231 C CA . GLY A 1 160 ? -19.384 -0.149 5.316 1.00 93.25 160 GLY A CA 1
ATOM 1232 C C . GLY A 1 160 ? -19.024 0.399 6.703 1.00 93.25 160 GLY A C 1
ATOM 1233 O O . GLY A 1 160 ? -19.765 0.140 7.645 1.00 93.25 160 GLY A O 1
ATOM 1234 N N . LEU A 1 161 ? -17.937 1.167 6.851 1.00 90.88 161 LEU A N 1
ATOM 1235 C CA . LEU A 1 161 ? -17.567 1.782 8.139 1.00 90.88 161 LEU A CA 1
ATOM 1236 C C . LEU A 1 161 ? -18.234 3.134 8.410 1.00 90.88 161 LEU A C 1
ATOM 1238 O O . LEU A 1 161 ? -18.309 3.569 9.554 1.00 90.88 161 LEU A O 1
ATOM 1242 N N . GLY A 1 162 ? -18.728 3.806 7.377 1.00 86.88 162 GLY A N 1
ATOM 1243 C CA . GLY A 1 162 ? -19.366 5.111 7.495 1.00 86.88 162 GLY A CA 1
ATOM 1244 C C . GLY A 1 162 ? -20.291 5.385 6.318 1.00 86.88 162 GLY A C 1
ATOM 1245 O O . GLY A 1 162 ? -20.697 4.468 5.609 1.00 86.88 162 GLY A O 1
ATOM 1246 N N . GLN A 1 163 ? -20.610 6.660 6.094 1.00 90.12 163 GLN A N 1
ATOM 1247 C CA . GLN A 1 163 ? -21.471 7.072 4.976 1.00 90.12 163 GLN A CA 1
ATOM 1248 C C . GLN A 1 163 ? -20.811 6.883 3.605 1.00 90.12 163 GLN A C 1
ATOM 1250 O O . GLN A 1 163 ? -21.506 6.706 2.610 1.00 90.12 163 GLN A O 1
ATOM 1255 N N . LYS A 1 164 ? -19.476 6.939 3.558 1.00 95.81 164 LYS A N 1
ATOM 1256 C CA . LYS A 1 164 ? -18.662 6.807 2.347 1.00 95.81 164 LYS A CA 1
ATOM 1257 C C . LYS A 1 164 ? -17.614 5.716 2.554 1.00 95.81 164 LYS A C 1
ATOM 1259 O O . LYS A 1 164 ? -17.143 5.564 3.688 1.00 95.81 164 LYS A O 1
ATOM 1264 N N . PRO A 1 165 ? -17.220 4.974 1.504 1.00 97.06 165 PRO A N 1
ATOM 1265 C CA . PRO A 1 165 ? -16.058 4.103 1.582 1.00 97.06 165 PRO A CA 1
ATOM 1266 C C . PRO A 1 165 ? -14.809 4.916 1.928 1.00 97.06 165 PRO A C 1
ATOM 1268 O O . PRO A 1 165 ? -14.626 6.040 1.453 1.00 97.06 165 PRO A O 1
ATOM 1271 N N . ILE A 1 166 ? -13.950 4.343 2.762 1.00 98.25 166 ILE A N 1
ATOM 1272 C CA . ILE A 1 166 ? -12.692 4.967 3.162 1.00 98.25 166 ILE A CA 1
ATOM 1273 C C . ILE A 1 166 ? -11.602 4.498 2.205 1.00 98.25 166 ILE A C 1
ATOM 1275 O O . ILE A 1 166 ? -11.423 3.294 2.053 1.00 98.25 166 ILE A O 1
ATOM 1279 N N . VAL A 1 167 ? -10.851 5.420 1.603 1.00 98.25 167 VAL A N 1
ATOM 1280 C CA . VAL A 1 167 ? -9.606 5.098 0.890 1.00 98.25 167 VAL A CA 1
ATOM 1281 C C . VAL A 1 167 ? -8.448 5.407 1.833 1.00 98.25 167 VAL A C 1
ATOM 1283 O O . VAL A 1 167 ? -8.198 6.566 2.163 1.00 98.25 167 VAL A O 1
ATOM 1286 N N . LEU A 1 168 ? -7.767 4.366 2.297 1.00 98.44 168 LEU A N 1
ATOM 1287 C CA . LEU A 1 168 ? -6.645 4.435 3.220 1.00 98.44 168 LEU A CA 1
ATOM 1288 C C . LEU A 1 168 ? -5.326 4.325 2.449 1.00 98.44 168 LEU A C 1
ATOM 1290 O O . LEU A 1 168 ? -5.011 3.263 1.916 1.00 98.44 168 LEU A O 1
ATOM 1294 N N . ALA A 1 169 ? -4.551 5.407 2.432 1.00 97.94 169 ALA A N 1
ATOM 1295 C CA . ALA A 1 169 ? -3.171 5.416 1.955 1.00 97.94 169 ALA A CA 1
ATOM 1296 C C . ALA A 1 169 ? -2.204 5.154 3.114 1.00 97.94 169 ALA A C 1
ATOM 1298 O O . ALA A 1 169 ? -2.303 5.806 4.155 1.00 97.94 169 ALA A O 1
ATOM 1299 N N . VAL A 1 170 ? -1.251 4.244 2.937 1.00 97.88 170 VAL A N 1
ATOM 1300 C CA . VAL A 1 170 ? -0.279 3.876 3.975 1.00 97.88 170 VAL A CA 1
ATOM 1301 C C . VAL A 1 170 ? 1.139 4.097 3.463 1.00 97.88 170 VAL A C 1
ATOM 1303 O O . VAL A 1 170 ? 1.467 3.663 2.360 1.00 97.88 170 VAL A O 1
ATOM 1306 N N . GLU A 1 171 ? 1.970 4.750 4.273 1.00 96.81 171 GLU A N 1
ATOM 1307 C CA . GLU A 1 171 ? 3.432 4.685 4.153 1.00 96.81 171 GLU A CA 1
ATOM 1308 C C . GLU A 1 171 ? 3.948 3.712 5.213 1.00 96.81 171 GLU A C 1
ATOM 1310 O O . GLU A 1 171 ? 3.617 3.852 6.398 1.00 96.81 171 GLU A O 1
ATOM 1315 N N . SER A 1 172 ? 4.779 2.762 4.809 1.00 94.94 172 SER A N 1
ATOM 1316 C CA . SER A 1 172 ? 5.510 1.894 5.720 1.00 94.94 172 SER A CA 1
ATOM 1317 C C . SER A 1 172 ? 6.958 2.352 5.829 1.00 94.94 172 SER A C 1
ATOM 1319 O O . SER A 1 172 ? 7.569 2.853 4.885 1.00 94.94 172 SER A O 1
ATOM 1321 N N . LYS A 1 173 ? 7.522 2.262 7.029 1.00 94.50 173 LYS A N 1
ATOM 1322 C CA . LYS A 1 173 ? 8.936 2.539 7.276 1.00 94.50 173 LYS A CA 1
ATOM 1323 C C . LYS A 1 173 ? 9.467 1.531 8.259 1.00 94.50 173 LYS A C 1
ATOM 1325 O O . LYS A 1 173 ? 8.787 1.184 9.216 1.00 94.50 173 LYS A O 1
ATOM 1330 N N . GLU A 1 174 ? 10.718 1.130 8.095 1.00 94.06 174 GLU A N 1
ATOM 1331 C CA . GLU A 1 174 ? 11.321 0.264 9.102 1.00 94.06 174 GLU A CA 1
ATOM 1332 C C . GLU A 1 174 ? 11.343 0.923 10.491 1.00 94.06 174 GLU A C 1
ATOM 1334 O O . GLU A 1 174 ? 10.904 0.325 11.463 1.00 94.06 174 GLU A O 1
ATOM 1339 N N . LEU A 1 175 ? 11.826 2.165 10.595 1.00 94.06 175 LEU A N 1
ATOM 1340 C CA . LEU A 1 175 ? 12.077 2.832 11.877 1.00 94.06 175 LEU A CA 1
ATOM 1341 C C . LEU A 1 175 ? 11.415 4.208 11.953 1.00 94.06 175 LEU A C 1
ATOM 1343 O O . LEU A 1 175 ? 11.344 4.934 10.960 1.00 94.06 175 LEU A O 1
ATOM 1347 N N . ALA A 1 176 ? 11.066 4.632 13.171 1.00 95.12 176 ALA A N 1
ATOM 1348 C CA . ALA A 1 176 ? 10.475 5.943 13.461 1.00 95.12 176 ALA A CA 1
ATOM 1349 C C . ALA A 1 176 ? 11.252 7.128 12.860 1.00 95.12 176 ALA A C 1
ATOM 1351 O O . ALA A 1 176 ? 10.665 8.070 12.326 1.00 95.12 176 ALA A O 1
ATOM 1352 N N . GLY A 1 177 ? 12.588 7.075 12.913 1.00 94.06 177 GLY A N 1
ATOM 1353 C CA . GLY A 1 177 ? 13.453 8.129 12.377 1.00 94.06 177 GLY A CA 1
ATOM 1354 C C . GLY A 1 177 ? 13.306 8.340 10.866 1.00 94.06 177 GLY A C 1
ATOM 1355 O O . GLY A 1 177 ? 13.461 9.469 10.399 1.00 94.06 177 GLY A O 1
ATOM 1356 N N . ALA A 1 178 ? 12.951 7.284 10.127 1.00 95.31 178 ALA A N 1
ATOM 1357 C CA . ALA A 1 178 ? 12.786 7.307 8.675 1.00 95.31 178 ALA A CA 1
ATOM 1358 C C . ALA A 1 178 ? 11.413 7.838 8.227 1.00 95.31 178 ALA A C 1
ATOM 1360 O O . ALA A 1 178 ? 11.245 8.177 7.057 1.00 95.31 178 ALA A O 1
ATOM 1361 N N . VAL A 1 179 ? 10.441 7.955 9.139 1.00 96.25 179 VAL A N 1
ATOM 1362 C CA . VAL A 1 179 ? 9.132 8.549 8.836 1.00 96.25 179 VAL A CA 1
ATOM 1363 C C . VAL A 1 179 ? 9.318 10.020 8.480 1.00 96.25 179 VAL A C 1
ATOM 1365 O O . VAL A 1 179 ? 9.858 10.788 9.273 1.00 96.25 179 VAL A O 1
ATOM 1368 N N . GLU A 1 180 ? 8.877 10.438 7.297 1.00 95.62 180 GLU A N 1
ATOM 1369 C CA . GLU A 1 180 ? 8.982 11.829 6.851 1.00 95.62 180 GLU A CA 1
ATOM 1370 C C . GLU A 1 180 ? 7.992 12.738 7.605 1.00 95.62 180 GLU A C 1
ATOM 1372 O O . GLU A 1 180 ? 6.917 12.314 8.034 1.00 95.62 180 GLU A O 1
ATOM 1377 N N . ALA A 1 181 ? 8.340 14.018 7.764 1.00 96.44 181 ALA A N 1
ATOM 1378 C CA . ALA A 1 181 ? 7.411 14.991 8.332 1.00 96.44 181 ALA A CA 1
ATOM 1379 C C . ALA A 1 181 ? 6.204 15.196 7.405 1.00 96.44 181 ALA A C 1
ATOM 1381 O O . ALA A 1 181 ? 6.360 15.274 6.181 1.00 96.44 181 ALA A O 1
ATOM 1382 N N . ARG A 1 182 ? 5.012 15.315 8.001 1.00 97.19 182 ARG A N 1
ATOM 1383 C CA . ARG A 1 182 ? 3.745 15.578 7.298 1.00 97.19 182 ARG A CA 1
ATOM 1384 C C . ARG A 1 182 ? 3.452 14.575 6.179 1.00 97.19 182 ARG A C 1
ATOM 1386 O O . ARG A 1 182 ? 2.889 14.929 5.142 1.00 97.19 182 ARG A O 1
ATOM 1393 N N . ILE A 1 183 ? 3.873 13.325 6.363 1.00 97.56 183 ILE A N 1
ATOM 1394 C CA . ILE A 1 183 ? 3.652 12.251 5.395 1.00 97.56 183 ILE A CA 1
ATOM 1395 C C . ILE A 1 183 ? 2.154 12.004 5.166 1.00 97.56 183 ILE A C 1
ATOM 1397 O O . ILE A 1 183 ? 1.741 11.859 4.022 1.00 97.56 183 ILE A O 1
ATOM 1401 N N . GLY A 1 184 ? 1.316 12.083 6.207 1.00 98.12 184 GLY A N 1
ATOM 1402 C CA . GLY A 1 184 ? -0.125 11.831 6.120 1.00 98.12 184 GLY A CA 1
ATOM 1403 C C . GLY A 1 184 ? -0.851 12.703 5.085 1.00 98.12 184 GLY A C 1
ATOM 1404 O O . GLY A 1 184 ? -1.444 12.172 4.142 1.00 98.12 184 GLY A O 1
ATOM 1405 N N . PRO A 1 185 ? -0.771 14.044 5.182 1.00 97.50 185 PRO A N 1
ATOM 1406 C CA . PRO A 1 185 ? -1.336 14.939 4.177 1.00 97.50 185 PRO A CA 1
ATOM 1407 C C . PRO A 1 185 ? -0.774 14.699 2.772 1.00 97.50 185 PRO A C 1
ATOM 1409 O O . PRO A 1 185 ? -1.532 14.714 1.810 1.00 97.50 185 PRO A O 1
ATOM 1412 N N . ARG A 1 186 ? 0.530 14.419 2.644 1.00 97.12 186 ARG A N 1
ATOM 1413 C CA . ARG A 1 186 ? 1.187 14.189 1.345 1.00 97.12 186 ARG A CA 1
ATOM 1414 C C . ARG A 1 186 ? 0.699 12.918 0.648 1.00 97.12 186 ARG A C 1
ATOM 1416 O O . ARG A 1 186 ? 0.600 12.923 -0.579 1.00 97.12 186 ARG A O 1
ATOM 1423 N N . LEU A 1 187 ? 0.376 11.869 1.408 1.00 96.94 187 LEU A N 1
ATOM 1424 C CA . LEU A 1 187 ? -0.261 10.652 0.894 1.00 96.94 187 LEU A CA 1
ATOM 1425 C C . LEU A 1 187 ? -1.678 10.942 0.379 1.00 96.94 187 LEU A C 1
ATOM 1427 O O . LEU A 1 187 ? -2.042 10.518 -0.716 1.00 96.94 187 LEU A O 1
ATOM 1431 N N . LYS A 1 188 ? -2.470 11.716 1.135 1.00 96.88 188 LYS A N 1
ATOM 1432 C CA . LYS A 1 188 ? -3.826 12.111 0.713 1.00 96.88 188 LYS A CA 1
ATOM 1433 C C . LYS A 1 188 ? -3.794 12.974 -0.545 1.00 96.88 188 LYS A C 1
ATOM 1435 O O . LYS A 1 188 ? -4.536 12.688 -1.476 1.00 96.88 188 LYS A O 1
ATOM 1440 N N . THR A 1 189 ? -2.895 13.959 -0.612 1.00 95.31 189 THR A N 1
ATOM 1441 C CA . THR A 1 189 ? -2.693 14.783 -1.814 1.00 95.31 189 THR A CA 1
ATOM 1442 C C . THR A 1 189 ? -2.356 13.929 -3.032 1.00 95.31 189 THR A C 1
ATOM 1444 O O . THR A 1 189 ? -2.877 14.191 -4.108 1.00 95.31 189 THR A O 1
ATOM 1447 N N . TYR A 1 190 ? -1.543 12.878 -2.873 1.00 94.88 190 TYR A N 1
ATOM 1448 C CA . TYR A 1 190 ? -1.198 11.994 -3.987 1.00 94.88 190 TYR A CA 1
ATOM 1449 C C . TYR A 1 190 ? -2.429 11.311 -4.581 1.00 94.88 190 TYR A C 1
ATOM 1451 O O . TYR A 1 190 ? -2.600 11.298 -5.798 1.00 94.88 190 TYR A O 1
ATOM 1459 N N . LEU A 1 191 ? -3.297 10.767 -3.723 1.00 94.69 191 LEU A N 1
ATOM 1460 C CA . LEU A 1 191 ? -4.548 10.165 -4.172 1.00 94.69 191 LEU A CA 1
ATOM 1461 C C . LEU A 1 191 ? -5.478 11.209 -4.789 1.00 94.69 191 LEU A C 1
ATOM 1463 O O . LEU A 1 191 ? -6.035 10.949 -5.847 1.00 94.69 191 LEU A O 1
ATOM 1467 N N . SER A 1 192 ? -5.607 12.396 -4.193 1.00 93.75 192 SER A N 1
ATOM 1468 C CA . SER A 1 192 ? -6.425 13.467 -4.769 1.00 93.75 192 SER A CA 1
ATOM 1469 C C . SER A 1 192 ? -5.978 13.850 -6.180 1.00 93.75 192 SER A C 1
ATOM 1471 O O . SER A 1 192 ? -6.804 13.936 -7.086 1.00 93.75 192 SER A O 1
ATOM 1473 N N . ASP A 1 193 ? -4.671 14.038 -6.373 1.00 92.12 193 ASP A N 1
ATOM 1474 C CA . ASP A 1 193 ? -4.086 14.392 -7.666 1.00 92.12 193 ASP A CA 1
ATOM 1475 C C . ASP A 1 193 ? -4.281 13.268 -8.694 1.00 92.12 193 ASP A C 1
ATOM 1477 O O . ASP A 1 193 ? -4.565 13.535 -9.861 1.00 92.12 193 ASP A O 1
ATOM 1481 N N . LEU A 1 194 ? -4.156 12.007 -8.267 1.00 92.25 194 LEU A N 1
ATOM 1482 C CA . LEU A 1 194 ? -4.375 10.848 -9.129 1.00 92.25 194 LEU A CA 1
ATOM 1483 C C . LEU A 1 194 ? -5.833 10.769 -9.601 1.00 92.25 194 LEU A C 1
ATOM 1485 O O . LEU A 1 194 ? -6.087 10.623 -10.797 1.00 92.25 194 LEU A O 1
ATOM 1489 N N . LEU A 1 195 ? -6.783 10.910 -8.671 1.00 92.44 195 LEU A N 1
ATOM 1490 C CA . LEU A 1 195 ? -8.222 10.811 -8.939 1.00 92.44 195 LEU A CA 1
ATOM 1491 C C . LEU A 1 195 ? -8.777 11.993 -9.738 1.00 92.44 195 LEU A C 1
ATOM 1493 O O . LEU A 1 195 ? -9.836 11.868 -10.343 1.00 92.44 195 LEU A O 1
ATOM 1497 N N . ALA A 1 196 ? -8.046 13.108 -9.812 1.00 91.44 196 ALA A N 1
ATOM 1498 C CA . ALA A 1 196 ? -8.369 14.216 -10.708 1.00 91.44 196 ALA A CA 1
ATOM 1499 C C . ALA A 1 196 ? -8.182 13.866 -12.201 1.00 91.44 196 ALA A C 1
ATOM 1501 O O . ALA A 1 196 ? -8.596 14.634 -13.069 1.00 91.44 196 ALA A O 1
ATOM 1502 N N . SER A 1 197 ? -7.555 12.726 -12.509 1.00 91.38 197 SER A N 1
ATOM 1503 C CA . SER A 1 197 ? -7.385 12.206 -13.866 1.00 91.38 197 SER A CA 1
ATOM 1504 C C . SER A 1 197 ? -8.233 10.949 -14.093 1.00 91.38 197 SER A C 1
ATOM 1506 O O . SER A 1 197 ? -8.466 10.193 -13.144 1.00 91.38 197 SER A O 1
ATOM 1508 N N . PRO A 1 198 ? -8.686 10.683 -15.333 1.00 94.31 198 PRO A N 1
ATOM 1509 C CA . PRO A 1 198 ? -9.415 9.457 -15.629 1.00 94.31 198 PRO A CA 1
ATOM 1510 C C . PRO A 1 198 ? -8.544 8.231 -15.354 1.00 94.31 198 PRO A C 1
ATOM 1512 O O . PRO A 1 198 ? -7.331 8.244 -15.584 1.00 94.31 198 PRO A O 1
ATOM 1515 N N . ALA A 1 199 ? -9.170 7.154 -14.881 1.00 95.50 199 ALA A N 1
ATOM 1516 C CA . ALA A 1 199 ? -8.484 5.875 -14.763 1.00 95.50 199 ALA A CA 1
ATOM 1517 C C . ALA A 1 199 ? -8.012 5.397 -16.140 1.00 95.50 199 ALA A C 1
ATOM 1519 O O . ALA A 1 199 ? -8.714 5.577 -17.129 1.00 95.50 199 ALA A O 1
ATOM 1520 N N . SER A 1 200 ? -6.847 4.749 -16.203 1.00 95.75 200 SER A N 1
ATOM 1521 C CA . SER A 1 200 ? -6.283 4.241 -17.460 1.00 95.75 200 SER A CA 1
ATOM 1522 C C . SER A 1 200 ? -7.119 3.094 -18.030 1.00 95.75 200 SER A C 1
ATOM 1524 O O . SER A 1 200 ? -7.354 3.014 -19.235 1.00 95.75 200 SER A O 1
ATOM 1526 N N . VAL A 1 201 ? -7.561 2.186 -17.155 1.00 95.81 201 VAL A N 1
ATOM 1527 C CA . VAL A 1 201 ? -8.344 1.006 -17.531 1.00 95.81 201 VAL A CA 1
ATOM 1528 C C . VAL A 1 201 ? -9.431 0.699 -16.504 1.00 95.81 201 VAL A C 1
ATOM 1530 O O . VAL A 1 201 ? -9.334 1.083 -15.340 1.00 95.81 201 VAL A O 1
ATOM 1533 N N . GLN A 1 202 ? -10.461 -0.023 -16.940 1.00 96.31 202 GLN A N 1
ATOM 1534 C CA . GLN A 1 202 ? -11.578 -0.467 -16.112 1.00 96.31 202 GLN A CA 1
ATOM 1535 C C . GLN A 1 202 ? -11.953 -1.930 -16.364 1.00 96.31 202 GLN A C 1
ATOM 1537 O O . GLN A 1 202 ? -11.804 -2.440 -17.480 1.00 96.31 202 GLN A O 1
ATOM 1542 N N . ARG A 1 203 ? -12.517 -2.591 -15.348 1.00 95.00 203 ARG A N 1
ATOM 1543 C CA . ARG A 1 203 ? -13.191 -3.895 -15.475 1.00 95.00 203 ARG A CA 1
ATOM 1544 C C . ARG A 1 203 ? -14.388 -3.990 -14.530 1.00 95.00 203 ARG A C 1
ATOM 1546 O O . ARG A 1 203 ? -14.346 -3.464 -13.429 1.00 95.00 203 ARG A O 1
ATOM 1553 N N . ARG A 1 204 ? -15.448 -4.702 -14.926 1.00 89.38 204 ARG A N 1
ATOM 1554 C CA . ARG A 1 204 ? -16.650 -4.892 -14.081 1.00 89.38 204 ARG A CA 1
ATOM 1555 C C . ARG A 1 204 ? -16.504 -5.992 -13.029 1.00 89.38 204 ARG A C 1
ATOM 1557 O O . ARG A 1 204 ? -17.127 -5.955 -11.981 1.00 89.38 204 ARG A O 1
ATOM 1564 N N . ASN A 1 205 ? -15.714 -7.016 -13.320 1.00 80.94 205 ASN A N 1
ATOM 1565 C CA . ASN A 1 205 ? -15.366 -8.046 -12.349 1.00 80.94 205 ASN A CA 1
ATOM 1566 C C . ASN A 1 205 ? -14.035 -8.703 -12.749 1.00 80.94 205 ASN A C 1
ATOM 1568 O O . ASN A 1 205 ? -13.606 -8.536 -13.897 1.00 80.94 205 ASN A O 1
ATOM 1572 N N . PRO A 1 206 ? -13.381 -9.448 -11.839 1.00 78.44 206 PRO A N 1
ATOM 1573 C CA . PRO A 1 206 ? -12.082 -10.064 -12.106 1.00 78.44 206 PRO A CA 1
ATOM 1574 C C . PRO A 1 206 ? -12.057 -11.041 -13.290 1.00 78.44 206 PRO A C 1
ATOM 1576 O O . PRO A 1 206 ? -10.989 -11.297 -13.832 1.00 78.44 206 PRO A O 1
ATOM 1579 N N . GLN A 1 207 ? -13.209 -11.583 -13.700 1.00 79.50 207 GLN A N 1
ATOM 1580 C CA . GLN A 1 207 ? -13.340 -12.524 -14.816 1.00 79.50 207 GLN A CA 1
ATOM 1581 C C . GLN A 1 207 ? -13.542 -11.829 -16.175 1.00 79.50 207 GLN A C 1
ATOM 1583 O O . GLN A 1 207 ? -13.556 -12.498 -17.209 1.00 79.50 207 GLN A O 1
ATOM 1588 N N . LYS A 1 208 ? -13.748 -10.507 -16.201 1.00 85.12 208 LYS A N 1
ATOM 1589 C CA . LYS A 1 208 ? -13.911 -9.727 -17.435 1.00 85.12 208 LYS A CA 1
ATOM 1590 C C . LYS A 1 208 ? -12.588 -9.112 -17.880 1.00 85.12 208 LYS A C 1
ATOM 1592 O O . LYS A 1 208 ? -11.693 -8.858 -17.079 1.00 85.12 208 LYS A O 1
ATOM 1597 N N . THR A 1 209 ? -12.499 -8.848 -19.180 1.00 91.00 209 THR A N 1
ATOM 1598 C CA . THR A 1 209 ? -11.361 -8.164 -19.789 1.00 91.00 209 THR A CA 1
ATOM 1599 C C . THR A 1 209 ? -11.272 -6.714 -19.322 1.00 91.00 209 THR A C 1
ATOM 1601 O O . THR A 1 209 ? -12.284 -6.045 -19.089 1.00 91.00 209 THR A O 1
ATOM 1604 N N . TRP A 1 210 ? -10.038 -6.232 -19.208 1.00 94.38 210 TRP A N 1
ATOM 1605 C CA . TRP A 1 210 ? -9.754 -4.815 -19.036 1.00 94.38 210 TRP A CA 1
ATOM 1606 C C . TRP A 1 210 ? -10.113 -4.050 -20.309 1.00 94.38 210 TRP A C 1
ATOM 1608 O O . TRP A 1 210 ? -9.865 -4.527 -21.415 1.00 94.38 210 TRP A O 1
ATOM 1618 N N . ASN A 1 211 ? -10.682 -2.861 -20.146 1.00 94.75 211 ASN A N 1
ATOM 1619 C CA . ASN A 1 211 ? -10.969 -1.930 -21.233 1.00 94.75 211 ASN A CA 1
ATOM 1620 C C . ASN A 1 211 ? -10.355 -0.574 -20.905 1.00 94.75 211 ASN A C 1
ATOM 1622 O O . ASN A 1 211 ? -10.201 -0.252 -19.727 1.00 94.75 211 ASN A O 1
ATOM 1626 N N . HIS A 1 212 ? -10.045 0.225 -21.925 1.00 95.62 212 HIS A N 1
ATOM 1627 C CA . HIS A 1 212 ? -9.709 1.632 -21.718 1.00 95.62 212 HIS A CA 1
ATOM 1628 C C . HIS A 1 212 ? -10.829 2.326 -20.932 1.00 95.62 212 HIS A C 1
ATOM 1630 O O . HIS A 1 212 ? -12.011 2.030 -21.133 1.00 95.62 212 HIS A O 1
ATOM 1636 N N . SER A 1 213 ? -10.450 3.215 -20.021 1.00 94.00 213 SER A N 1
ATOM 1637 C CA . SER A 1 213 ? -11.383 3.954 -19.182 1.00 94.00 213 SER A CA 1
ATOM 1638 C C . SER A 1 213 ? -11.298 5.446 -19.472 1.00 94.00 213 SER A C 1
ATOM 1640 O O . SER A 1 213 ? -10.227 6.003 -19.674 1.00 94.00 213 SER A O 1
ATOM 1642 N N . GLU A 1 214 ? -12.454 6.095 -19.451 1.00 93.00 214 GLU A N 1
ATOM 1643 C CA . GLU A 1 214 ? -12.583 7.557 -19.443 1.00 93.00 214 GLU A CA 1
ATOM 1644 C C . GLU A 1 214 ? -13.244 8.036 -18.142 1.00 93.00 214 GLU A C 1
ATOM 1646 O O . GLU A 1 214 ? -13.581 9.208 -17.985 1.00 93.00 214 GLU A O 1
ATOM 1651 N N . VAL A 1 215 ? -13.449 7.118 -17.192 1.00 93.38 215 VAL A N 1
ATOM 1652 C CA . VAL A 1 215 ? -14.132 7.393 -15.933 1.00 93.38 215 VAL A CA 1
ATOM 1653 C C . VAL A 1 215 ? -13.206 8.169 -15.006 1.00 93.38 215 VAL A C 1
ATOM 1655 O O . VAL A 1 215 ? -12.109 7.715 -14.673 1.00 93.38 215 VAL A O 1
ATOM 1658 N N . ILE A 1 216 ? -13.695 9.321 -14.558 1.00 91.94 216 ILE A N 1
ATOM 1659 C CA . ILE A 1 216 ? -13.114 10.119 -13.482 1.00 91.94 216 ILE A CA 1
ATOM 1660 C C . ILE A 1 216 ? -13.959 9.856 -12.236 1.00 91.94 216 ILE A C 1
ATOM 1662 O O . ILE A 1 216 ? -15.177 10.037 -12.268 1.00 91.94 216 ILE A O 1
ATOM 1666 N N . LEU A 1 217 ? -13.328 9.395 -11.155 1.00 91.88 217 LEU A N 1
ATOM 1667 C CA . LEU A 1 217 ? -14.012 9.248 -9.872 1.00 91.88 217 LEU A CA 1
ATOM 1668 C C . LEU A 1 217 ? -14.174 10.615 -9.215 1.00 91.88 217 LEU A C 1
ATOM 1670 O O . LEU A 1 217 ? -13.213 11.379 -9.134 1.00 91.88 217 LEU A O 1
ATOM 1674 N N . ASP A 1 218 ? -15.360 10.893 -8.675 1.00 91.50 218 ASP A N 1
ATOM 1675 C CA . ASP A 1 218 ? -15.504 12.025 -7.772 1.00 91.50 218 ASP A CA 1
ATOM 1676 C C . ASP A 1 218 ? -14.862 11.663 -6.430 1.00 91.50 218 ASP A C 1
ATOM 1678 O O . ASP A 1 218 ? -15.310 10.773 -5.706 1.00 91.50 218 ASP A O 1
ATOM 1682 N N . ILE A 1 219 ? -13.789 12.366 -6.085 1.00 90.25 219 ILE A N 1
ATOM 1683 C CA . ILE A 1 219 ? -13.104 12.211 -4.803 1.00 90.25 219 ILE A CA 1
ATOM 1684 C C . ILE A 1 219 ? -14.049 12.407 -3.611 1.00 90.25 219 ILE A C 1
ATOM 1686 O O . ILE A 1 219 ? -13.841 11.808 -2.556 1.00 90.25 219 ILE A O 1
ATOM 1690 N N . HIS A 1 220 ? -15.108 13.208 -3.774 1.00 93.62 220 HIS A N 1
ATOM 1691 C CA . HIS A 1 220 ? -16.091 13.450 -2.728 1.00 93.62 220 HIS A CA 1
ATOM 1692 C C . HIS A 1 220 ? -16.962 12.228 -2.448 1.00 93.62 220 HIS A C 1
ATOM 1694 O O . HIS A 1 220 ? -17.592 12.203 -1.395 1.00 93.62 220 HIS A O 1
ATOM 1700 N N . ASP A 1 221 ? -16.978 11.201 -3.296 1.00 95.31 221 ASP A N 1
ATOM 1701 C CA . ASP A 1 221 ? -17.668 9.939 -3.007 1.00 95.31 221 ASP A CA 1
ATOM 1702 C C . ASP A 1 221 ? -16.931 9.083 -1.968 1.00 95.31 221 ASP A C 1
ATOM 1704 O O . ASP A 1 221 ? -17.493 8.131 -1.420 1.00 95.31 221 ASP A O 1
ATOM 1708 N N . PHE A 1 222 ? -15.691 9.450 -1.638 1.00 96.81 222 PHE A N 1
ATOM 1709 C CA . PHE A 1 222 ? -14.821 8.720 -0.729 1.00 96.81 222 PHE A CA 1
ATOM 1710 C C . PHE A 1 222 ? -14.410 9.573 0.470 1.00 96.81 222 PHE A C 1
ATOM 1712 O O . PHE A 1 222 ? -14.398 10.804 0.437 1.00 96.81 222 PHE A O 1
ATOM 1719 N N . ALA A 1 223 ? -14.039 8.904 1.557 1.00 97.50 223 ALA A N 1
ATOM 1720 C CA . ALA A 1 223 ? -13.339 9.529 2.669 1.00 97.50 223 ALA A CA 1
ATOM 1721 C C . ALA A 1 223 ? -11.850 9.160 2.595 1.00 97.50 223 ALA A C 1
ATOM 1723 O O . ALA A 1 223 ? -11.497 7.989 2.721 1.00 97.50 223 ALA A O 1
ATOM 1724 N N . LEU A 1 224 ? -10.969 10.141 2.382 1.00 97.75 224 LEU A N 1
ATOM 1725 C CA . LEU A 1 224 ? -9.527 9.890 2.331 1.00 97.75 224 LEU A CA 1
ATOM 1726 C C . LEU A 1 224 ? -8.922 9.835 3.736 1.00 97.75 224 LEU A C 1
ATOM 1728 O O . LEU A 1 224 ? -9.037 10.789 4.509 1.00 97.75 224 LEU A O 1
ATOM 1732 N N . ALA A 1 225 ? -8.221 8.745 4.029 1.00 98.44 225 ALA A N 1
ATOM 1733 C CA . ALA A 1 225 ? -7.463 8.540 5.254 1.00 98.44 225 ALA A CA 1
ATOM 1734 C C . ALA A 1 225 ? -5.993 8.249 4.938 1.00 98.44 225 ALA A C 1
ATOM 1736 O O . ALA A 1 225 ? -5.648 7.734 3.874 1.00 98.44 225 ALA A O 1
ATOM 1737 N N . SER A 1 226 ? -5.124 8.560 5.893 1.00 98.69 226 SER A N 1
ATOM 1738 C CA . SER A 1 226 ? -3.696 8.261 5.825 1.00 98.69 226 SER A CA 1
ATOM 1739 C C . SER A 1 226 ? -3.221 7.502 7.057 1.00 98.69 226 SER A C 1
ATOM 1741 O O . SER A 1 226 ? -3.661 7.795 8.170 1.00 98.69 226 SER A O 1
ATOM 1743 N N . ALA A 1 227 ? -2.289 6.572 6.878 1.00 98.62 227 ALA A N 1
ATOM 1744 C CA . ALA A 1 227 ? -1.616 5.910 7.983 1.00 98.62 227 ALA A CA 1
ATOM 1745 C C . ALA A 1 227 ? -0.103 5.823 7.794 1.00 98.62 227 ALA A C 1
ATOM 1747 O O . ALA A 1 227 ? 0.406 5.829 6.673 1.00 98.62 227 ALA A O 1
ATOM 1748 N N . VAL A 1 228 ? 0.599 5.716 8.920 1.00 98.31 228 VAL A N 1
ATOM 1749 C CA . VAL A 1 228 ? 2.012 5.331 8.963 1.00 98.31 228 VAL A CA 1
ATOM 1750 C C . VAL A 1 228 ? 2.137 3.999 9.679 1.00 98.31 228 VAL A C 1
ATOM 1752 O O . VAL A 1 228 ? 1.601 3.844 10.775 1.00 98.31 228 VAL A O 1
ATOM 1755 N N . ALA A 1 229 ? 2.867 3.067 9.077 1.00 97.75 229 ALA A N 1
ATOM 1756 C CA . ALA A 1 229 ? 3.164 1.757 9.635 1.00 97.75 229 ALA A CA 1
ATOM 1757 C C . ALA A 1 229 ? 4.668 1.598 9.874 1.00 97.75 229 ALA A C 1
ATOM 1759 O O . ALA A 1 229 ? 5.459 1.880 8.978 1.00 97.75 229 ALA A O 1
ATOM 1760 N N . PHE A 1 230 ? 5.086 1.180 11.070 1.00 97.31 230 PHE A N 1
ATOM 1761 C CA . PHE A 1 230 ? 6.518 1.035 11.362 1.00 97.31 230 PHE A CA 1
ATOM 1762 C C . PHE A 1 230 ? 6.838 0.129 12.556 1.00 97.31 230 PHE A C 1
ATOM 1764 O O . PHE A 1 230 ? 5.945 -0.219 13.334 1.00 97.31 230 PHE A O 1
ATOM 1771 N N . LEU A 1 231 ? 8.127 -0.204 12.725 1.00 96.62 231 LEU A N 1
ATOM 1772 C CA . LEU A 1 231 ? 8.660 -0.915 13.894 1.00 96.62 231 LEU A CA 1
ATOM 1773 C C . LEU A 1 231 ? 9.139 0.099 14.954 1.00 96.62 231 LEU A C 1
ATOM 1775 O O . LEU A 1 231 ? 10.197 0.723 14.786 1.00 96.62 231 LEU A O 1
ATOM 1779 N N . PRO A 1 232 ? 8.399 0.309 16.055 1.00 95.75 232 PRO A N 1
ATOM 1780 C CA . PRO A 1 232 ? 8.891 1.113 17.167 1.00 95.75 232 PRO A CA 1
ATOM 1781 C C . PRO A 1 232 ? 9.957 0.360 17.966 1.00 95.75 232 PRO A C 1
ATOM 1783 O O . PRO A 1 232 ? 9.879 -0.851 18.163 1.00 95.75 232 PRO A O 1
ATOM 1786 N N . ARG A 1 233 ? 10.932 1.093 18.507 1.00 92.75 233 ARG A N 1
ATOM 1787 C CA . ARG A 1 233 ? 11.888 0.552 19.489 1.00 92.75 233 ARG A CA 1
ATOM 1788 C C . ARG A 1 233 ? 11.416 0.760 20.922 1.00 92.75 233 ARG A C 1
ATOM 1790 O O . ARG A 1 233 ? 11.877 0.076 21.830 1.00 92.75 233 ARG A O 1
ATOM 1797 N N . ASN A 1 234 ? 10.555 1.747 21.136 1.00 91.38 234 ASN A N 1
ATOM 1798 C CA . ASN A 1 234 ? 10.016 2.132 22.433 1.00 91.38 234 ASN A CA 1
ATOM 1799 C C . ASN A 1 234 ? 8.740 2.975 22.248 1.00 91.38 234 ASN A C 1
ATOM 1801 O O . ASN A 1 234 ? 8.353 3.311 21.131 1.00 91.38 234 ASN A O 1
ATOM 1805 N N . GLU A 1 235 ? 8.097 3.342 23.353 1.00 89.56 235 GLU A N 1
ATOM 1806 C CA . GLU A 1 235 ? 6.871 4.150 23.342 1.00 89.56 235 GLU A CA 1
ATOM 1807 C C . GLU A 1 235 ? 7.075 5.587 22.839 1.00 89.56 235 GLU A C 1
ATOM 1809 O O . GLU A 1 235 ? 6.192 6.140 22.182 1.00 89.56 235 GLU A O 1
ATOM 1814 N N . LEU A 1 236 ? 8.247 6.184 23.087 1.00 93.12 236 LEU A N 1
ATOM 1815 C CA . LEU A 1 236 ? 8.549 7.549 22.642 1.00 93.12 236 LEU A CA 1
ATOM 1816 C C . LEU A 1 236 ? 8.563 7.646 21.115 1.00 93.12 236 LEU A C 1
ATOM 1818 O O . LEU A 1 236 ? 8.139 8.662 20.568 1.00 93.12 236 LEU A O 1
ATOM 1822 N N . ASP A 1 237 ? 8.995 6.589 20.425 1.00 95.81 237 ASP A N 1
ATOM 1823 C CA . ASP A 1 237 ? 8.960 6.521 18.965 1.00 95.81 237 ASP A CA 1
ATOM 1824 C C . ASP A 1 237 ? 7.536 6.703 18.424 1.00 95.81 237 ASP A C 1
ATOM 1826 O O . ASP A 1 237 ? 7.335 7.415 17.439 1.00 95.81 237 ASP A O 1
ATOM 1830 N N . VAL A 1 238 ? 6.535 6.109 19.082 1.00 95.44 238 VAL A N 1
ATOM 1831 C CA . VAL A 1 238 ? 5.129 6.212 18.663 1.00 95.44 238 VAL A CA 1
ATOM 1832 C C . VAL A 1 238 ? 4.606 7.629 18.850 1.00 95.44 238 VAL A C 1
ATOM 1834 O O . VAL A 1 238 ? 3.991 8.182 17.938 1.00 95.44 238 VAL A O 1
ATOM 1837 N N . ASP A 1 239 ? 4.930 8.269 19.972 1.00 93.94 239 ASP A N 1
ATOM 1838 C CA . ASP A 1 239 ? 4.582 9.671 20.210 1.00 93.94 239 ASP A CA 1
ATOM 1839 C C . ASP A 1 239 ? 5.245 10.628 19.215 1.00 93.94 239 ASP A C 1
ATOM 1841 O O . ASP A 1 239 ? 4.609 11.579 18.742 1.00 93.94 239 ASP A O 1
ATOM 1845 N N . VAL A 1 240 ? 6.517 10.385 18.888 1.00 95.62 240 VAL A N 1
ATOM 1846 C CA . VAL A 1 240 ? 7.264 11.166 17.897 1.00 95.62 240 VAL A CA 1
ATOM 1847 C C . VAL A 1 240 ? 6.641 11.001 16.516 1.00 95.62 240 VAL A C 1
ATOM 1849 O O . VAL A 1 240 ? 6.362 12.005 15.861 1.00 95.62 240 VAL A O 1
ATOM 1852 N N . VAL A 1 241 ? 6.374 9.767 16.079 1.00 97.38 241 VAL A N 1
ATOM 1853 C CA . VAL A 1 241 ? 5.756 9.493 14.773 1.00 97.38 241 VAL A CA 1
ATOM 1854 C C . VAL A 1 241 ? 4.359 10.093 14.694 1.00 97.38 241 VAL A C 1
ATOM 1856 O O . VAL A 1 241 ? 4.054 10.762 13.707 1.00 97.38 241 VAL A O 1
ATOM 1859 N N . ARG A 1 242 ? 3.537 9.953 15.738 1.00 95.88 242 ARG A N 1
ATOM 1860 C CA . ARG A 1 242 ? 2.203 10.566 15.814 1.00 95.88 242 ARG A CA 1
ATOM 1861 C C . ARG A 1 242 ? 2.252 12.075 15.579 1.00 95.88 242 ARG A C 1
ATOM 1863 O O . ARG A 1 242 ? 1.499 12.594 14.763 1.00 95.88 242 ARG A O 1
ATOM 1870 N N . LYS A 1 243 ? 3.164 12.782 16.254 1.00 95.19 243 LYS A N 1
ATOM 1871 C CA . LYS A 1 243 ? 3.311 14.243 16.111 1.00 95.19 243 LYS A CA 1
ATOM 1872 C C . LYS A 1 243 ? 3.916 14.648 14.765 1.00 95.19 243 LYS A C 1
ATOM 1874 O O . LYS A 1 243 ? 3.529 15.667 14.207 1.00 95.19 243 LYS A O 1
ATOM 1879 N N . LYS A 1 244 ? 4.878 13.874 14.257 1.00 97.19 244 LYS A N 1
ATOM 1880 C CA . LYS A 1 244 ? 5.650 14.186 13.043 1.00 97.19 244 LYS A CA 1
ATOM 1881 C C . LYS A 1 244 ? 4.872 13.916 11.756 1.00 97.19 244 LYS A C 1
ATOM 1883 O O . LYS A 1 244 ? 5.035 14.647 10.780 1.00 97.19 244 LYS A O 1
ATOM 1888 N N . SER A 1 245 ? 4.092 12.840 11.728 1.00 97.56 245 SER A N 1
ATOM 1889 C CA . SER A 1 245 ? 3.481 12.315 10.503 1.00 97.56 245 SER A CA 1
ATOM 1890 C C . SER A 1 245 ? 2.254 13.096 10.041 1.00 97.56 245 SER A C 1
ATOM 1892 O O . SER A 1 245 ? 2.013 13.156 8.835 1.00 97.56 245 SER A O 1
ATOM 1894 N N . GLU A 1 246 ? 1.489 13.675 10.974 1.00 97.56 246 GLU A N 1
ATOM 1895 C CA . GLU A 1 246 ? 0.150 14.236 10.723 1.00 97.56 246 GLU A CA 1
ATOM 1896 C C . GLU A 1 246 ? -0.800 13.230 10.027 1.00 97.56 246 GLU A C 1
ATOM 1898 O O . GLU A 1 246 ? -1.714 13.626 9.302 1.00 97.56 246 GLU A O 1
ATOM 1903 N N . SER A 1 247 ? -0.575 11.921 10.199 1.00 98.31 247 SER A N 1
ATOM 1904 C CA . SER A 1 247 ? -1.450 10.878 9.654 1.00 98.31 247 SER A CA 1
ATOM 1905 C C . SER A 1 247 ? -2.717 10.706 10.486 1.00 98.31 247 SER A C 1
ATOM 1907 O O . SER A 1 247 ? -2.765 11.079 11.654 1.00 98.31 247 SER A O 1
ATOM 1909 N N . ASP A 1 248 ? -3.746 10.102 9.897 1.00 98.69 248 ASP A N 1
ATOM 1910 C CA . ASP A 1 248 ? -5.010 9.823 10.584 1.00 98.69 248 ASP A CA 1
ATOM 1911 C C . ASP A 1 248 ? -4.877 8.658 11.577 1.00 98.69 248 ASP A C 1
ATOM 1913 O O . ASP A 1 248 ? -5.526 8.648 12.625 1.00 98.69 248 ASP A O 1
ATOM 1917 N N . LEU A 1 249 ? -3.999 7.701 11.276 1.00 98.62 249 LEU A N 1
ATOM 1918 C CA . LEU A 1 249 ? -3.740 6.515 12.085 1.00 98.62 249 LEU A CA 1
ATOM 1919 C C . LEU A 1 249 ? -2.242 6.194 12.114 1.00 98.62 249 LEU A C 1
ATOM 1921 O O . LEU A 1 249 ? -1.567 6.264 11.091 1.00 98.62 249 LEU A O 1
ATOM 1925 N N . VAL A 1 250 ? -1.719 5.808 13.274 1.00 98.56 250 VAL A N 1
ATOM 1926 C CA . VAL A 1 250 ? -0.381 5.217 13.392 1.00 98.56 250 VAL A CA 1
ATOM 1927 C C . VAL A 1 250 ? -0.532 3.737 13.731 1.00 98.56 250 VAL A C 1
ATOM 1929 O O . VAL A 1 250 ? -1.284 3.380 14.636 1.00 98.56 250 VAL A O 1
ATOM 1932 N N . LEU A 1 251 ? 0.165 2.886 12.983 1.00 98.44 251 LEU A N 1
ATOM 1933 C CA . LEU A 1 251 ? 0.210 1.440 13.158 1.00 98.44 251 LEU A CA 1
ATOM 1934 C C . LEU A 1 251 ? 1.622 1.042 13.591 1.00 98.44 251 LEU A C 1
ATOM 1936 O O . LEU A 1 251 ? 2.589 1.168 12.840 1.00 98.44 251 LEU A O 1
ATOM 1940 N N . SER A 1 252 ? 1.745 0.573 14.822 1.00 97.88 252 SER A N 1
ATOM 1941 C CA . SER A 1 252 ? 3.012 0.154 15.412 1.00 97.88 252 SER A CA 1
ATOM 1942 C C . SER A 1 252 ? 3.086 -1.367 15.474 1.00 97.88 252 SER A C 1
ATOM 1944 O O . SER A 1 252 ? 2.200 -1.993 16.052 1.00 97.88 252 SER A O 1
ATOM 1946 N N . PHE A 1 253 ? 4.128 -1.948 14.881 1.00 97.38 253 PHE A N 1
ATOM 1947 C CA . PHE A 1 253 ? 4.271 -3.394 14.705 1.00 97.38 253 PHE A CA 1
ATOM 1948 C C . PHE A 1 253 ? 5.313 -3.960 15.668 1.00 97.38 253 PHE A C 1
ATOM 1950 O O . PHE A 1 253 ? 6.485 -3.586 15.621 1.00 97.38 253 PHE A O 1
ATOM 1957 N N . TYR A 1 254 ? 4.888 -4.892 16.514 1.00 96.12 254 TYR A N 1
ATOM 1958 C CA . TYR A 1 254 ? 5.726 -5.557 17.504 1.00 96.12 254 TYR A CA 1
ATOM 1959 C C . TYR A 1 254 ? 5.803 -7.041 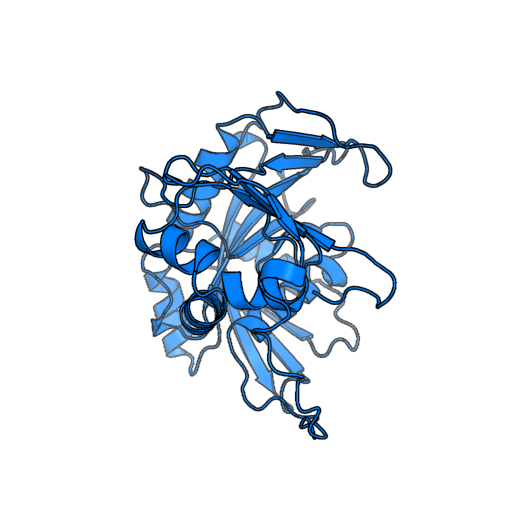17.176 1.00 96.12 254 TYR A C 1
ATOM 1961 O O . TYR A 1 254 ? 4.834 -7.779 17.346 1.00 96.12 254 TYR A O 1
ATOM 1969 N N . PHE A 1 255 ? 6.962 -7.480 16.700 1.00 95.06 255 PHE A N 1
ATOM 1970 C CA . PHE A 1 255 ? 7.185 -8.879 16.365 1.00 95.06 255 PHE A CA 1
ATOM 1971 C C . PHE A 1 255 ? 7.784 -9.644 17.546 1.00 95.06 255 PHE A C 1
ATOM 1973 O O . PHE A 1 255 ? 8.651 -9.141 18.260 1.00 95.06 255 PHE A O 1
ATOM 1980 N N . ALA A 1 256 ? 7.329 -10.879 17.727 1.00 93.44 256 ALA A N 1
ATOM 1981 C CA . ALA A 1 256 ? 7.804 -11.812 18.739 1.00 93.44 256 ALA A CA 1
ATOM 1982 C C . ALA A 1 256 ? 7.948 -13.218 18.139 1.00 93.44 256 ALA A C 1
ATOM 1984 O O . ALA A 1 256 ? 7.532 -13.464 17.004 1.00 93.44 256 ALA A O 1
ATOM 1985 N N . ALA A 1 257 ? 8.544 -14.134 18.909 1.00 92.19 257 ALA A N 1
ATOM 1986 C CA . ALA A 1 257 ? 8.764 -15.525 18.503 1.00 92.19 257 ALA A CA 1
ATOM 1987 C C . ALA A 1 257 ? 9.405 -15.626 17.105 1.00 92.19 257 ALA A C 1
ATOM 1989 O O . ALA A 1 257 ? 8.877 -16.292 16.218 1.00 92.19 257 ALA A O 1
ATOM 1990 N N . ASP A 1 258 ? 10.501 -14.888 16.903 1.00 88.69 258 ASP A N 1
ATOM 1991 C CA . ASP A 1 258 ? 11.266 -14.874 15.653 1.00 88.69 258 ASP A CA 1
ATOM 1992 C C . ASP A 1 258 ? 10.435 -14.518 14.404 1.00 88.69 258 ASP A C 1
ATOM 1994 O O . ASP A 1 258 ? 10.673 -15.016 13.306 1.00 88.69 258 ASP A O 1
ATOM 1998 N N . GLY A 1 259 ? 9.434 -13.648 14.575 1.00 89.06 259 GLY A N 1
ATOM 1999 C CA . GLY A 1 259 ? 8.545 -13.190 13.505 1.00 89.06 259 GLY A CA 1
ATOM 2000 C C . GLY A 1 259 ? 7.272 -14.025 13.341 1.00 89.06 259 GLY A C 1
ATOM 2001 O O . GLY A 1 259 ? 6.398 -13.642 12.569 1.00 89.06 259 GLY A O 1
ATOM 2002 N N . ALA A 1 260 ? 7.113 -15.121 14.092 1.00 90.12 260 ALA A N 1
ATOM 2003 C CA . ALA A 1 260 ? 5.904 -15.946 14.049 1.00 90.12 260 ALA A CA 1
ATOM 2004 C C . ALA A 1 260 ? 4.675 -15.265 14.679 1.00 90.12 260 ALA A C 1
ATOM 2006 O O . ALA A 1 260 ? 3.544 -15.698 14.455 1.00 90.12 260 ALA A O 1
ATOM 2007 N N . GLN A 1 261 ? 4.887 -14.229 15.495 1.00 94.81 261 GLN A N 1
ATOM 2008 C CA . GLN A 1 261 ? 3.825 -13.441 16.110 1.00 94.81 261 GLN A CA 1
ATOM 2009 C C . GLN A 1 261 ? 4.039 -11.955 15.838 1.00 94.81 261 GLN A C 1
ATOM 2011 O O . GLN A 1 261 ? 5.164 -11.463 15.926 1.00 94.81 261 GLN A O 1
ATOM 2016 N N . CYS A 1 262 ? 2.955 -11.238 15.551 1.00 96.31 262 CYS A N 1
ATOM 2017 C CA . CYS A 1 262 ? 2.958 -9.798 15.347 1.00 96.31 262 CYS A CA 1
ATOM 2018 C C . CYS A 1 262 ? 1.769 -9.159 16.071 1.00 96.31 262 CYS A C 1
ATOM 2020 O O . CYS A 1 262 ? 0.615 -9.443 15.755 1.00 96.31 262 CYS A O 1
ATOM 2022 N N . GLU A 1 263 ? 2.046 -8.281 17.029 1.00 96.75 263 GLU A N 1
ATOM 2023 C CA . GLU A 1 263 ? 1.040 -7.398 17.607 1.00 96.75 263 GLU A CA 1
ATOM 2024 C C . GLU A 1 263 ? 1.063 -6.052 16.882 1.00 96.75 263 GLU A C 1
ATOM 2026 O O . GLU A 1 263 ? 2.105 -5.406 16.759 1.00 96.75 263 GLU A O 1
ATOM 2031 N N . ILE A 1 264 ? -0.108 -5.611 16.438 1.00 97.81 264 ILE A N 1
ATOM 2032 C CA . ILE A 1 264 ? -0.316 -4.316 15.805 1.00 97.81 264 ILE A CA 1
ATOM 2033 C C . ILE A 1 264 ? -1.040 -3.419 16.795 1.00 97.81 264 ILE A C 1
ATOM 2035 O O . ILE A 1 264 ? -2.186 -3.670 17.181 1.00 97.81 264 ILE A O 1
ATOM 2039 N N . ARG A 1 265 ? -0.388 -2.330 17.181 1.00 97.69 265 ARG A N 1
ATOM 2040 C CA . ARG A 1 265 ? -1.005 -1.283 17.983 1.00 97.69 265 ARG A CA 1
ATOM 2041 C C . ARG A 1 265 ? -1.479 -0.146 17.093 1.00 97.69 265 ARG A C 1
ATOM 2043 O O . ARG A 1 265 ? -0.692 0.462 16.373 1.00 97.69 265 ARG A O 1
ATOM 2050 N N . CYS A 1 266 ? -2.772 0.132 17.167 1.00 98.38 266 CYS A N 1
ATOM 2051 C CA . CYS A 1 266 ? -3.441 1.204 16.452 1.00 98.38 266 CYS A CA 1
ATOM 2052 C C . CYS A 1 266 ? -3.547 2.435 17.357 1.00 98.38 266 CYS A C 1
ATOM 2054 O O . CYS A 1 266 ? -4.314 2.423 18.322 1.00 98.38 266 CYS A O 1
ATOM 2056 N N . THR A 1 267 ? -2.831 3.503 17.016 1.00 97.94 267 THR A N 1
ATOM 2057 C CA . THR A 1 267 ? -2.908 4.800 17.698 1.00 97.94 267 THR A CA 1
ATOM 2058 C C . THR A 1 267 ? -3.674 5.787 16.804 1.00 97.94 267 THR A C 1
ATOM 2060 O O . THR A 1 267 ? -3.096 6.365 15.873 1.00 97.94 267 THR A O 1
ATOM 2063 N N . PRO A 1 268 ? -4.990 5.963 17.015 1.00 97.88 268 PRO A N 1
ATOM 2064 C CA . PRO A 1 268 ? -5.792 6.866 16.200 1.00 97.88 268 PRO A CA 1
ATOM 2065 C C . PRO A 1 268 ? -5.443 8.330 16.489 1.00 97.88 268 PRO A C 1
ATOM 2067 O O . PRO A 1 268 ? -5.269 8.732 17.637 1.00 97.88 268 PRO A O 1
ATOM 2070 N N . CYS A 1 269 ? -5.341 9.137 15.434 1.00 9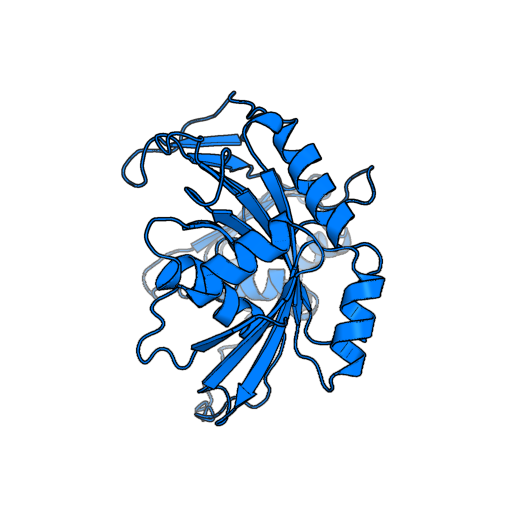7.50 269 CYS A N 1
ATOM 2071 C CA . CYS A 1 269 ? -4.986 10.559 15.521 1.00 97.50 269 CYS A CA 1
ATOM 2072 C C . CYS A 1 269 ? -6.159 11.474 15.143 1.00 97.50 269 CYS A C 1
ATOM 2074 O O . CYS A 1 269 ? -6.189 12.645 15.515 1.00 97.50 269 CYS A O 1
ATOM 2076 N N . THR A 1 270 ? -7.133 10.938 14.407 1.00 97.62 270 THR A N 1
ATOM 2077 C CA . THR A 1 270 ? -8.349 11.633 13.971 1.00 97.62 270 THR A CA 1
ATOM 2078 C C . THR A 1 270 ? -9.569 10.716 14.104 1.00 97.62 270 THR A C 1
ATOM 2080 O O . THR A 1 270 ? -9.436 9.514 14.332 1.00 97.62 270 THR A O 1
ATOM 2083 N N . VAL A 1 271 ? -10.781 11.260 13.932 1.00 97.00 271 VAL A N 1
ATOM 2084 C CA . VAL A 1 271 ? -12.040 10.486 13.990 1.00 97.00 271 VAL A CA 1
ATOM 2085 C C . VAL A 1 271 ? -12.072 9.365 12.944 1.00 97.00 271 VAL A C 1
ATOM 2087 O O . VAL A 1 271 ? -12.520 8.261 13.243 1.00 97.00 271 VAL A O 1
ATOM 2090 N N . ILE A 1 272 ? -11.580 9.623 11.726 1.00 97.69 272 ILE A N 1
ATOM 2091 C CA . ILE A 1 272 ? -11.517 8.597 10.678 1.00 97.69 272 ILE A CA 1
ATOM 2092 C C . ILE A 1 272 ? -10.476 7.523 11.011 1.00 97.69 272 ILE A C 1
ATOM 2094 O O . ILE A 1 272 ? -10.750 6.340 10.828 1.00 97.69 272 ILE A O 1
ATOM 2098 N N . GLY A 1 273 ? -9.328 7.904 11.580 1.00 98.00 273 GLY A N 1
ATOM 2099 C CA . GLY A 1 273 ? -8.346 6.941 12.076 1.00 98.00 273 GLY A CA 1
ATOM 2100 C C . GLY A 1 273 ? -8.887 6.075 13.208 1.00 98.00 273 GLY A C 1
ATOM 2101 O O . GLY A 1 273 ? -8.638 4.873 13.238 1.00 98.00 273 GLY A O 1
ATOM 2102 N N . ASP A 1 274 ? -9.686 6.660 14.099 1.00 97.44 274 ASP A N 1
ATOM 2103 C CA . ASP A 1 274 ? -10.344 5.937 15.182 1.00 97.44 274 ASP A CA 1
ATOM 2104 C C . ASP A 1 274 ? -11.368 4.921 14.678 1.00 97.44 274 ASP A C 1
ATOM 2106 O O . ASP A 1 274 ? -11.405 3.781 15.139 1.00 97.44 274 ASP A O 1
ATOM 2110 N N . LEU A 1 275 ? -12.158 5.309 13.679 1.00 97.19 275 LEU A N 1
ATOM 2111 C CA . LEU A 1 275 ? -13.105 4.420 13.021 1.00 97.19 275 LEU A CA 1
ATOM 2112 C C . LEU A 1 275 ? -12.400 3.211 12.383 1.00 97.19 275 LEU A C 1
ATOM 2114 O O . LEU A 1 275 ? -12.844 2.076 12.566 1.00 97.19 275 LEU A O 1
ATOM 2118 N N . ILE A 1 276 ? -11.277 3.444 11.695 1.00 97.69 276 ILE A N 1
ATOM 2119 C CA . ILE A 1 276 ? -10.450 2.377 11.113 1.00 97.69 276 ILE A CA 1
ATOM 2120 C C . ILE A 1 276 ? -9.862 1.495 12.221 1.00 97.69 276 ILE A C 1
ATOM 2122 O O . ILE A 1 276 ? -9.980 0.277 12.149 1.00 97.69 276 ILE A O 1
ATOM 2126 N N . ALA A 1 277 ? -9.279 2.078 13.272 1.00 97.88 277 ALA A N 1
ATOM 2127 C CA . ALA A 1 277 ? -8.690 1.325 14.381 1.00 97.88 277 ALA A CA 1
ATOM 2128 C C . ALA A 1 277 ? -9.713 0.403 15.062 1.00 97.88 277 ALA A C 1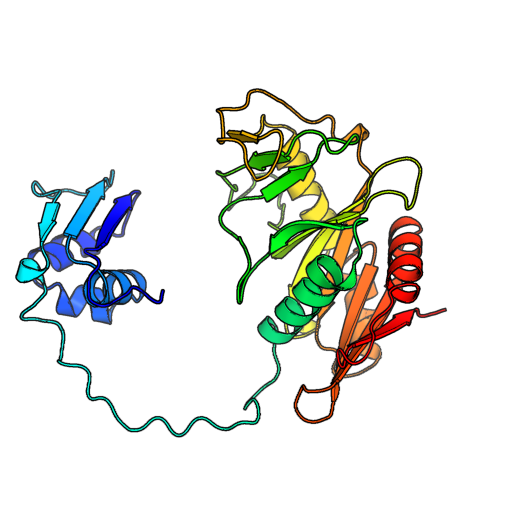
ATOM 2130 O O . ALA A 1 277 ? -9.423 -0.765 15.321 1.00 97.88 277 ALA A O 1
ATOM 2131 N N . ARG A 1 278 ? -10.935 0.898 15.308 1.00 96.44 278 ARG A N 1
ATOM 2132 C CA . ARG A 1 278 ? -12.026 0.076 15.850 1.00 96.44 278 ARG A CA 1
ATOM 2133 C C . ARG A 1 278 ? -12.366 -1.078 14.919 1.00 96.44 278 ARG A C 1
ATOM 2135 O O . ARG A 1 278 ? -12.492 -2.198 15.397 1.00 96.44 278 ARG A O 1
ATOM 2142 N N . TYR A 1 279 ? -12.479 -0.822 13.615 1.00 96.25 279 TYR A N 1
ATOM 2143 C CA . TYR A 1 279 ? -12.723 -1.874 12.633 1.00 96.25 279 TYR A CA 1
ATOM 2144 C C . TYR A 1 279 ? -11.640 -2.955 12.666 1.00 96.25 279 TYR A C 1
ATOM 2146 O O . TYR A 1 279 ? -11.970 -4.137 12.750 1.00 96.25 279 TYR A O 1
ATOM 2154 N N . LEU A 1 280 ? -10.361 -2.569 12.678 1.00 96.62 280 LEU A N 1
ATOM 2155 C CA . LEU A 1 280 ? -9.252 -3.524 12.730 1.00 96.62 280 LEU A CA 1
ATOM 2156 C C . LEU A 1 280 ? -9.318 -4.419 13.977 1.00 96.62 280 LEU A C 1
ATOM 2158 O O . LEU A 1 280 ? -9.064 -5.617 13.882 1.00 96.62 280 LEU A O 1
ATOM 2162 N N . CYS A 1 281 ? -9.743 -3.880 15.124 1.00 95.44 281 CYS A N 1
ATOM 2163 C CA . CYS A 1 281 ? -9.966 -4.664 16.343 1.00 95.44 281 CYS A CA 1
ATOM 2164 C C . CYS A 1 281 ? -11.163 -5.633 16.270 1.00 95.44 281 CYS A C 1
ATOM 2166 O O . CYS A 1 281 ? -11.265 -6.514 17.119 1.00 95.44 281 CYS A O 1
ATOM 2168 N N . THR A 1 282 ? -12.069 -5.494 15.295 1.00 93.62 282 THR A N 1
ATOM 2169 C CA . THR A 1 282 ? -13.191 -6.437 15.092 1.00 93.62 282 THR A CA 1
ATOM 2170 C C . THR A 1 282 ? -12.846 -7.618 14.187 1.00 93.62 282 THR A C 1
ATOM 2172 O O . THR A 1 282 ? -13.639 -8.555 14.073 1.00 93.62 282 THR A O 1
ATOM 2175 N N . LEU A 1 283 ? -11.682 -7.593 13.532 1.00 93.06 283 LEU A N 1
ATOM 2176 C CA . LEU A 1 283 ? -11.288 -8.644 12.603 1.00 93.06 283 LEU A CA 1
ATOM 2177 C C . LEU A 1 283 ? -11.093 -9.979 13.330 1.00 93.06 283 LEU A C 1
ATOM 2179 O O . LEU A 1 283 ? -10.520 -10.059 14.415 1.00 93.06 283 LEU A O 1
ATOM 2183 N N . THR A 1 284 ? -11.555 -11.059 12.700 1.00 88.12 284 THR A N 1
ATOM 2184 C CA . THR A 1 284 ? -11.330 -12.417 13.205 1.00 88.12 284 THR A CA 1
ATOM 2185 C C . THR A 1 284 ? -9.971 -12.906 12.722 1.00 88.12 284 THR A C 1
ATOM 2187 O O . THR A 1 284 ? -9.823 -13.328 11.579 1.00 88.12 284 THR A O 1
ATOM 2190 N N . LEU A 1 285 ? -8.967 -12.844 13.598 1.00 89.31 285 LEU A N 1
ATOM 2191 C CA . LEU A 1 285 ? -7.567 -13.090 13.226 1.00 89.31 285 LEU A CA 1
ATOM 2192 C C . LEU A 1 285 ? -7.137 -14.566 13.338 1.00 89.31 285 LEU A C 1
ATOM 2194 O O . LEU A 1 285 ? -6.066 -14.930 12.857 1.00 89.31 285 LEU A O 1
ATOM 2198 N N . GLY A 1 286 ? -7.963 -15.445 13.918 1.00 81.19 286 GLY A N 1
ATOM 2199 C CA . GLY A 1 286 ? -7.705 -16.891 13.975 1.00 81.19 286 GLY A CA 1
ATOM 2200 C C . GLY A 1 286 ? -6.319 -17.263 14.533 1.00 81.19 286 GLY A C 1
ATOM 2201 O O . GLY A 1 286 ? -5.813 -16.626 15.451 1.00 81.19 286 GLY A O 1
ATOM 2202 N N . LYS A 1 287 ? -5.688 -18.303 13.965 1.00 85.62 287 LYS A N 1
ATOM 2203 C CA . LYS A 1 287 ? -4.300 -18.716 14.271 1.00 85.62 287 LYS A CA 1
ATOM 2204 C C . LYS A 1 287 ? -3.264 -18.043 13.352 1.00 85.62 287 LYS A C 1
ATOM 2206 O O . LYS A 1 287 ? -2.242 -18.648 13.052 1.00 85.62 287 LYS A O 1
ATOM 2211 N N . SER A 1 288 ? -3.533 -16.827 12.871 1.00 90.06 288 SER A N 1
ATOM 2212 C CA . SER A 1 288 ? -2.636 -16.120 11.938 1.00 90.06 288 SER A CA 1
ATOM 2213 C C . SER A 1 288 ? -1.306 -15.685 12.559 1.00 90.06 288 SER A C 1
ATOM 2215 O O . SER A 1 288 ? -0.390 -15.335 11.826 1.00 90.06 288 SER A O 1
ATOM 2217 N N . GLY A 1 289 ? -1.209 -15.662 13.892 1.00 93.31 289 GLY A N 1
ATOM 2218 C CA . GLY A 1 289 ? -0.083 -15.050 14.599 1.00 93.31 289 GLY A CA 1
ATOM 2219 C C . GLY A 1 289 ? -0.187 -13.524 14.697 1.00 93.31 289 GLY A C 1
ATOM 2220 O O . GLY A 1 289 ? 0.663 -12.914 15.336 1.00 93.31 289 GLY A O 1
ATOM 2221 N N . ILE A 1 290 ? -1.229 -12.906 14.126 1.00 96.00 290 ILE A N 1
ATOM 2222 C CA . ILE A 1 290 ? -1.469 -11.462 14.191 1.00 96.00 290 ILE A CA 1
ATOM 2223 C C . ILE A 1 290 ? -2.469 -11.153 15.309 1.00 96.00 290 ILE A C 1
ATOM 2225 O O . ILE A 1 290 ? -3.527 -11.779 15.399 1.00 96.00 290 ILE A O 1
ATOM 2229 N N . SER A 1 291 ? -2.165 -10.154 16.134 1.00 96.56 291 SER A N 1
ATOM 2230 C CA . SER A 1 291 ? -3.106 -9.541 17.074 1.00 96.56 291 SER A CA 1
ATOM 2231 C C . SER A 1 291 ? -3.195 -8.038 16.824 1.00 96.56 291 SER A C 1
ATOM 2233 O O . SER A 1 291 ? -2.239 -7.413 16.373 1.00 96.56 291 SER A O 1
ATOM 2235 N N . VAL A 1 292 ? -4.357 -7.441 17.094 1.00 97.25 292 VAL A N 1
ATOM 2236 C CA . VAL A 1 292 ? -4.567 -5.997 16.939 1.00 97.25 292 VAL A CA 1
ATOM 2237 C C . VAL A 1 292 ? -5.130 -5.433 18.233 1.00 97.25 292 VAL A C 1
ATOM 2239 O O . VAL A 1 292 ? -6.138 -5.926 18.740 1.00 97.25 292 VAL A O 1
ATOM 2242 N N . ARG A 1 293 ? -4.521 -4.361 18.739 1.00 95.94 293 ARG A N 1
ATOM 2243 C CA . ARG A 1 293 ? -5.061 -3.569 19.848 1.00 95.94 293 ARG A CA 1
ATOM 2244 C C . ARG A 1 293 ? -5.134 -2.095 19.479 1.00 95.94 293 ARG A C 1
ATOM 2246 O O . ARG A 1 293 ? -4.355 -1.612 18.663 1.00 95.94 293 ARG A O 1
ATOM 2253 N N . ARG A 1 294 ? -6.055 -1.377 20.110 1.00 95.25 294 ARG A N 1
ATOM 2254 C CA . ARG A 1 294 ? -6.258 0.063 19.937 1.00 95.25 294 ARG A CA 1
ATOM 2255 C C . ARG A 1 294 ? -5.875 0.788 21.223 1.00 95.25 294 ARG A C 1
ATOM 2257 O O . ARG A 1 294 ? -6.289 0.352 22.297 1.00 95.25 294 ARG A O 1
ATOM 2264 N N . ASP A 1 295 ? -5.133 1.883 21.097 1.00 88.88 295 ASP A N 1
ATOM 2265 C CA . ASP A 1 295 ? -4.857 2.781 22.221 1.00 88.88 295 ASP A CA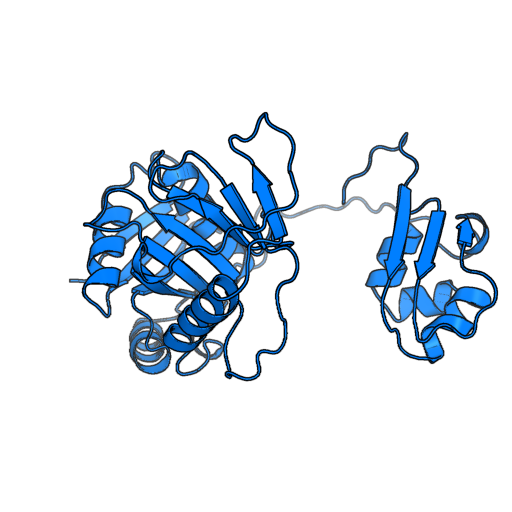 1
ATOM 2266 C C . ASP A 1 295 ? -6.123 3.555 22.608 1.00 88.88 295 ASP A C 1
ATOM 2268 O O . ASP A 1 295 ? -6.945 3.892 21.748 1.00 88.88 295 ASP A O 1
ATOM 2272 N N . GLN A 1 296 ? -6.300 3.775 23.913 1.00 62.78 296 GLN A N 1
ATOM 2273 C CA . GLN A 1 296 ? -7.444 4.510 24.459 1.00 62.78 296 GLN A CA 1
ATOM 2274 C C . GLN A 1 296 ? -7.333 6.012 24.214 1.00 62.78 296 GLN A C 1
ATOM 2276 O O . GLN A 1 296 ? -6.222 6.563 24.387 1.00 62.78 296 GLN A O 1
#

Secondary structure (DSSP, 8-state):
----TT---EEEEES---TTHHHHHHH-HHHHHHH-HHHHHHHHH-SEEEEE-TT---S--EEETHHHHTTSPPP--------SS-S---HHHHHHHHHIIIIISSTTTEEEEEEPSSSS--S-EEEE-TTSS-EEEE----SS-TT-----SEEEEE-SSSSS-EEEEEEEEEEGGGSPTTHHHHHHHHHHHHHTS--SEEESSTTSPPEE--PPP-GGGSEEEEEEEEE-SSHHHHHHHHHHH--SEEEEEEEEGGGTEEEEEEEE-SHHHHHHHHHHHHS--TTSSEEEEE--

Foldseek 3Di:
DDDDPPDAAEEEAEEADDLVLQVCLQPPLLVNCVVDVVSVVCLVRHQKYAYHYPSHPDPDRIDGNVSCVVRDDDDPPDPDPDDPFDPDDFQQLLLVVVCCLAVPQVPPQKDWQFAQDPVTHHQWGWDADQVRQKIFIARDQDCDDPPLADAANTWMWGHDLDPAIEIEGEHEGAFLVPQAFQNAVSPQVSVVVRLQAWGQWMDRDPVDDIDGTRDRDDPVRYHYFYEYEYEYPDPVSQVSSLNGHVGQWYWYWDADPSRQAIEIEIEGNHPVSVSVLVSSQPTDCDSSNYHYDYDD

pLDDT: mean 89.04, std 10.29, range [47.91, 98.69]